Protein AF-A0A969AQY5-F1 (afdb_monomer_lite)

pLDDT: mean 83.33, std 14.66, range [39.19, 98.38]

Foldseek 3Di:
DDPVLLLVLLVLQLDDDPPPPPPDLAHSLQSSLLSLCCLQLLDQLLQSQQWPLCCQLDPVPPQSWTDGHCVSQVNPPPLRLPDTGGGLPNCSCVSSVNSPDRHRPDDDHSVVSSVVNQVSCVVSVSPDGSNVSSVVSLLSCVVVVPDLCVSCSSHSHDSVRSCVVCVVSVDDVSVVVVVCCVVVVVVPPDPVNVVVVVVVVVVVVVVVVVVVVVVVVVVVVVVVVVCVVVCVVVVVVVVPD

Secondary structure (DSSP, 8-state):
--HHHHHHHHHHHTSPP-TTS---SS-HHHHHHHHHHHHHH---TTGGGGB-HHHHH-TT-TT--B-B-GGGGTT-S-----S-B--SSTHHHHHTTTTS-------S-HHHHHHHHHHHHHHTT-SS-HHHHHHHHHHHHHHTT--HHHHHHTTT--HHHHHHHHGGGSSTHHHHHHHHHHHHHTTT--HHHHHHHHHHHHHHHHHHHHHHHHHHHHHHHHHHHHHHHTTHHHHTTSS--

Structure (mmCIF, N/CA/C/O backbone):
data_AF-A0A969AQY5-F1
#
_entry.id   AF-A0A969AQY5-F1
#
loop_
_atom_site.group_PDB
_atom_site.id
_atom_site.type_symbol
_atom_site.label_atom_id
_atom_site.label_alt_id
_atom_site.label_comp_id
_atom_site.label_asym_id
_atom_site.label_entity_id
_atom_site.label_seq_id
_atom_site.pdbx_PDB_ins_code
_atom_site.Cartn_x
_atom_site.Cartn_y
_atom_site.Cartn_z
_atom_site.occupancy
_atom_site.B_iso_or_equiv
_atom_site.auth_seq_id
_atom_site.auth_comp_id
_atom_site.auth_asym_id
_atom_site.auth_atom_id
_atom_site.pdbx_PDB_model_num
ATOM 1 N N . PRO A 1 1 ? -9.564 0.509 -7.916 1.00 94.19 1 PRO A N 1
ATOM 2 C CA . PRO A 1 1 ? -10.035 -0.888 -7.804 1.00 94.19 1 PRO A CA 1
ATOM 3 C C . PRO A 1 1 ? -10.601 -1.129 -6.400 1.00 94.19 1 PRO A C 1
ATOM 5 O O . PRO A 1 1 ? -10.160 -0.454 -5.465 1.00 94.19 1 PRO A O 1
ATOM 8 N N . THR A 1 2 ? -11.575 -2.026 -6.266 1.00 94.69 2 THR A N 1
ATOM 9 C CA . THR A 1 2 ? -12.060 -2.539 -4.976 1.00 94.69 2 THR A CA 1
ATOM 10 C C . THR A 1 2 ? -11.029 -3.481 -4.352 1.00 94.69 2 THR A C 1
ATOM 12 O O . THR A 1 2 ? -10.089 -3.916 -5.015 1.00 94.69 2 THR A O 1
ATOM 15 N N . ASP A 1 3 ? -11.195 -3.813 -3.073 1.00 95.94 3 ASP A N 1
ATOM 16 C CA . ASP A 1 3 ? -10.284 -4.737 -2.390 1.00 95.94 3 ASP A CA 1
ATOM 17 C C . ASP A 1 3 ? -10.306 -6.135 -3.032 1.00 95.94 3 ASP A C 1
ATOM 19 O O . ASP A 1 3 ? -9.258 -6.748 -3.219 1.00 95.94 3 ASP A O 1
ATOM 23 N N . GLU A 1 4 ? -11.478 -6.597 -3.474 1.00 96.12 4 GLU A N 1
ATOM 24 C CA . GLU A 1 4 ? -11.634 -7.857 -4.208 1.00 96.12 4 GLU A CA 1
ATOM 25 C C . GLU A 1 4 ? -10.915 -7.830 -5.566 1.00 96.12 4 GLU A C 1
ATOM 27 O O . GLU A 1 4 ? -10.164 -8.750 -5.896 1.00 96.12 4 GLU A O 1
ATOM 32 N N . GLU A 1 5 ? -11.065 -6.746 -6.337 1.00 97.56 5 GLU A N 1
ATOM 33 C CA . GLU A 1 5 ? -10.327 -6.556 -7.592 1.00 97.56 5 GLU A CA 1
ATOM 34 C C . GLU A 1 5 ? -8.811 -6.552 -7.357 1.00 97.56 5 GLU A C 1
ATOM 36 O O . GLU A 1 5 ? -8.057 -7.085 -8.174 1.00 97.56 5 GLU A O 1
ATOM 41 N N . ILE A 1 6 ? -8.348 -5.987 -6.235 1.00 98.00 6 ILE A N 1
ATOM 42 C CA . ILE A 1 6 ? -6.926 -5.975 -5.880 1.00 98.00 6 ILE A CA 1
ATOM 43 C C . ILE A 1 6 ? -6.421 -7.393 -5.594 1.00 98.00 6 ILE A C 1
ATOM 45 O O . ILE A 1 6 ? -5.363 -7.769 -6.110 1.00 98.00 6 ILE A O 1
ATOM 49 N N . VAL A 1 7 ? -7.156 -8.187 -4.816 1.00 97.19 7 VAL A N 1
ATOM 50 C CA . VAL A 1 7 ? -6.782 -9.576 -4.498 1.00 97.19 7 VAL A CA 1
ATOM 51 C C . VAL A 1 7 ? -6.793 -10.455 -5.757 1.00 97.19 7 VAL A C 1
ATOM 53 O O . VAL A 1 7 ? -5.852 -11.217 -6.004 1.00 97.19 7 VAL A O 1
ATOM 56 N N . ASN A 1 8 ? -7.789 -10.286 -6.629 1.00 96.44 8 ASN A N 1
ATOM 57 C CA . ASN A 1 8 ? -7.843 -10.978 -7.921 1.00 96.44 8 ASN A CA 1
ATOM 58 C C . ASN A 1 8 ? -6.700 -10.545 -8.860 1.00 96.44 8 ASN A C 1
ATOM 60 O O . ASN A 1 8 ? -6.103 -11.373 -9.561 1.00 96.44 8 ASN A O 1
ATOM 64 N N . GLY A 1 9 ? -6.343 -9.259 -8.841 1.00 96.75 9 GLY A N 1
ATOM 65 C CA . GLY A 1 9 ? -5.201 -8.716 -9.574 1.00 96.75 9 GLY A CA 1
ATOM 66 C C . GLY A 1 9 ? -3.866 -9.326 -9.135 1.00 96.75 9 GLY A C 1
ATOM 67 O O . GLY A 1 9 ? -3.053 -9.671 -9.994 1.00 96.75 9 GLY A O 1
ATOM 68 N N . PHE A 1 10 ? -3.669 -9.567 -7.833 1.00 96.75 10 PHE A N 1
ATOM 69 C CA . PHE A 1 10 ? -2.472 -10.241 -7.301 1.00 96.75 10 PHE A CA 1
ATOM 70 C C . PHE A 1 10 ? -2.317 -11.671 -7.844 1.00 96.75 10 PHE A C 1
ATOM 72 O O . PHE A 1 10 ? -1.227 -12.092 -8.237 1.00 96.75 10 PHE A O 1
ATOM 79 N N . SER A 1 11 ? -3.418 -12.416 -7.943 1.00 93.75 11 SER A N 1
ATOM 80 C CA . SER A 1 11 ? -3.402 -13.754 -8.555 1.00 93.75 11 SER A CA 1
ATOM 81 C C . SER A 1 11 ? -3.121 -13.691 -10.060 1.00 93.75 11 SER A C 1
ATOM 83 O O . SER A 1 11 ? -2.465 -14.563 -10.627 1.00 93.75 11 SER A O 1
ATOM 85 N N . THR A 1 12 ? -3.604 -12.644 -10.728 1.00 93.75 12 THR A N 1
ATOM 86 C CA . THR A 1 12 ? -3.458 -12.474 -12.178 1.00 93.75 12 THR A CA 1
ATOM 87 C C . THR A 1 12 ? -2.048 -12.046 -12.577 1.00 93.75 12 THR A C 1
ATOM 89 O O . THR A 1 12 ? -1.526 -12.543 -13.574 1.00 93.75 12 THR A O 1
ATOM 92 N N . ILE A 1 13 ? -1.396 -11.175 -11.800 1.00 92.94 13 ILE A N 1
ATOM 93 C CA . ILE A 1 13 ? -0.048 -10.681 -12.123 1.00 92.94 13 ILE A CA 1
ATOM 94 C C . ILE A 1 13 ? 1.039 -11.751 -12.012 1.00 92.94 13 ILE A C 1
ATOM 96 O O . ILE A 1 13 ? 2.043 -11.671 -12.721 1.00 92.94 13 ILE A O 1
ATOM 100 N N . GLY A 1 14 ? 0.800 -12.772 -11.186 1.00 89.69 14 GLY A N 1
ATOM 101 C CA . GLY A 1 14 ? 1.643 -13.958 -11.052 1.00 89.69 14 GLY A CA 1
ATOM 102 C C . GLY A 1 14 ? 1.442 -15.013 -12.138 1.00 89.69 14 GLY A C 1
ATOM 103 O O . GLY A 1 14 ? 2.041 -16.082 -12.062 1.00 89.69 14 GLY A O 1
ATOM 104 N N . LYS A 1 15 ? 0.609 -14.770 -13.157 1.00 86.50 15 LYS A N 1
ATOM 105 C CA . LYS A 1 15 ? 0.496 -15.703 -14.283 1.00 86.50 15 LYS A CA 1
ATOM 106 C C . LYS A 1 15 ? 1.698 -15.527 -15.221 1.00 86.50 15 LYS A C 1
ATOM 108 O O . LYS A 1 15 ? 2.005 -14.391 -15.608 1.00 86.50 15 LYS A O 1
ATOM 113 N N . PRO A 1 16 ? 2.386 -16.618 -15.609 1.00 78.00 16 PRO A N 1
ATOM 114 C CA . PRO A 1 16 ? 3.440 -16.533 -16.608 1.00 78.00 16 PRO A CA 1
ATOM 115 C C . PRO A 1 16 ? 2.847 -16.042 -17.931 1.00 78.00 16 PRO A C 1
ATOM 117 O O . PRO A 1 16 ? 1.705 -16.351 -18.278 1.00 78.00 16 PRO A O 1
ATOM 120 N N . LEU A 1 17 ? 3.621 -15.247 -18.669 1.00 71.44 17 LEU A N 1
ATOM 121 C CA . LEU A 1 17 ? 3.242 -14.884 -20.031 1.00 71.44 17 LEU A CA 1
ATOM 122 C C . LEU A 1 17 ? 3.362 -16.118 -20.942 1.00 71.44 17 LEU A C 1
ATOM 124 O O . LEU A 1 17 ? 4.087 -17.061 -20.627 1.00 71.44 17 LEU A O 1
ATOM 128 N N . SER A 1 18 ? 2.642 -16.104 -22.069 1.00 69.19 18 SER A N 1
ATOM 129 C CA . SER A 1 18 ? 2.758 -17.120 -23.130 1.00 69.19 18 SER A CA 1
ATOM 130 C C . SER A 1 18 ? 4.225 -17.415 -23.454 1.00 69.19 18 SER A C 1
ATOM 132 O O . SER A 1 18 ? 5.046 -16.501 -23.456 1.00 69.19 18 SER A O 1
ATOM 134 N N . SER A 1 19 ? 4.538 -18.662 -23.815 1.00 59.16 19 SER A N 1
ATOM 135 C CA . SER A 1 19 ? 5.876 -19.105 -24.243 1.00 59.16 19 SER A CA 1
ATOM 136 C C . SER A 1 19 ? 6.469 -18.301 -25.411 1.00 59.16 19 SER A C 1
ATOM 138 O O . SER A 1 19 ? 7.670 -18.375 -25.657 1.00 59.16 19 SER A O 1
ATOM 140 N N . HIS A 1 20 ? 5.637 -17.536 -26.124 1.00 58.34 20 HIS A N 1
ATOM 141 C CA . HIS A 1 20 ? 6.019 -16.671 -27.243 1.00 58.34 20 HIS A CA 1
ATOM 142 C C . HIS A 1 20 ? 6.284 -15.215 -26.830 1.00 58.34 20 HIS A C 1
ATOM 144 O O . HIS A 1 20 ? 6.784 -14.427 -27.632 1.00 58.34 20 HIS A O 1
ATOM 150 N N . ALA A 1 21 ? 5.934 -14.828 -25.602 1.00 60.06 21 ALA A N 1
ATOM 151 C CA . ALA A 1 21 ? 6.331 -13.543 -25.054 1.00 60.06 21 ALA A CA 1
ATOM 152 C C . ALA A 1 21 ? 7.824 -13.603 -24.706 1.00 60.06 21 ALA A C 1
ATOM 154 O O . ALA A 1 21 ? 8.298 -14.603 -24.171 1.00 60.06 21 ALA A O 1
AT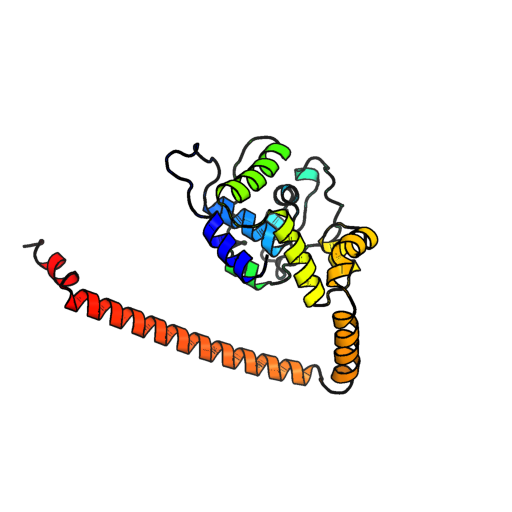OM 155 N N . SER A 1 22 ? 8.560 -12.536 -25.039 1.00 53.25 22 SER A N 1
ATOM 156 C CA . SER A 1 22 ? 9.980 -12.353 -24.703 1.00 53.25 22 SER A CA 1
ATOM 157 C C . SER A 1 22 ? 10.307 -12.903 -23.314 1.00 53.25 22 SER A C 1
ATOM 159 O O . SER A 1 22 ? 9.520 -12.684 -22.396 1.00 53.25 22 SER A O 1
ATOM 161 N N . LYS A 1 23 ? 11.478 -13.547 -23.159 1.00 57.34 23 LYS A N 1
ATOM 162 C CA . LYS A 1 23 ? 12.024 -13.988 -21.864 1.00 57.34 23 LYS A CA 1
ATOM 163 C C . LYS A 1 23 ? 11.932 -12.834 -20.862 1.00 57.34 23 LYS A C 1
ATOM 165 O O . LYS A 1 23 ? 12.752 -11.919 -20.892 1.00 57.34 23 LYS A O 1
ATOM 170 N N . ASP A 1 24 ? 10.893 -12.851 -20.035 1.00 62.44 24 ASP A N 1
ATOM 171 C CA . ASP A 1 24 ? 10.719 -11.898 -18.951 1.00 62.44 24 ASP A CA 1
ATOM 172 C C . ASP A 1 24 ? 11.832 -12.201 -17.947 1.00 62.44 24 ASP A C 1
ATOM 174 O O . ASP A 1 24 ? 11.971 -13.334 -17.486 1.00 62.44 24 ASP A O 1
ATOM 178 N N . VAL A 1 25 ? 12.692 -11.219 -17.681 1.00 74.94 25 VAL A N 1
ATOM 179 C CA . VAL A 1 25 ? 13.789 -11.375 -16.712 1.00 74.94 25 VAL A CA 1
ATOM 180 C C . VAL A 1 25 ? 13.218 -11.461 -15.292 1.00 74.94 25 VAL A C 1
ATOM 182 O O . VAL A 1 25 ? 13.869 -11.982 -14.390 1.00 74.94 25 VAL A O 1
ATOM 185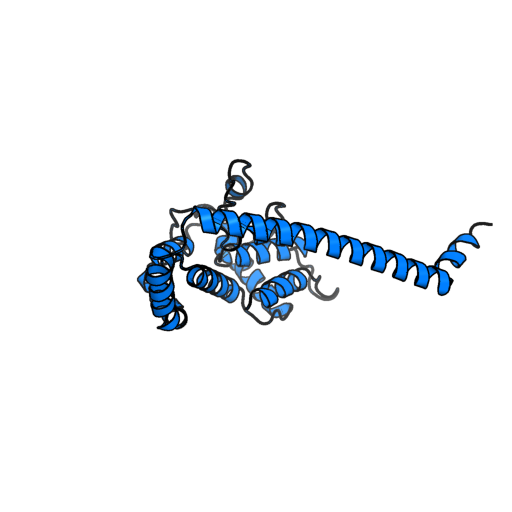 N N . THR A 1 26 ? 11.996 -10.959 -15.088 1.00 83.69 26 THR A N 1
ATOM 186 C CA . THR A 1 26 ? 11.306 -10.957 -13.801 1.00 83.69 26 THR A CA 1
ATOM 187 C C . THR A 1 26 ? 10.374 -12.159 -13.676 1.00 83.69 26 THR A C 1
ATOM 189 O O . THR A 1 26 ? 9.494 -12.381 -14.510 1.00 83.69 26 THR A O 1
ATOM 192 N N . LEU A 1 27 ? 10.567 -12.927 -12.605 1.00 88.69 27 LEU A N 1
ATOM 193 C CA . LEU A 1 27 ? 9.797 -14.137 -12.328 1.00 88.69 27 LEU A CA 1
ATOM 194 C C . LEU A 1 27 ? 8.376 -13.801 -11.835 1.00 88.69 27 LEU A C 1
ATOM 196 O O . LEU A 1 27 ? 8.157 -12.720 -11.276 1.00 88.69 27 LEU A O 1
ATOM 200 N N . PRO A 1 28 ? 7.391 -14.698 -12.012 1.00 90.81 28 PRO A N 1
ATOM 201 C CA . PRO A 1 28 ? 6.012 -14.429 -11.611 1.00 90.81 28 PRO A CA 1
ATOM 202 C C . PRO A 1 28 ? 5.841 -14.055 -10.130 1.00 90.81 28 PRO A C 1
ATOM 204 O O . PRO A 1 28 ? 5.113 -13.115 -9.813 1.00 90.81 28 PRO A O 1
ATOM 207 N N . GLU A 1 29 ? 6.564 -14.706 -9.225 1.00 92.88 29 GLU A N 1
ATOM 208 C CA . GLU A 1 29 ? 6.553 -14.404 -7.791 1.00 92.88 29 GLU A CA 1
ATOM 209 C C . GLU A 1 29 ? 7.169 -13.033 -7.465 1.00 92.88 29 GLU A C 1
ATOM 211 O O . GLU A 1 29 ? 6.743 -12.363 -6.524 1.00 92.88 29 GLU A O 1
ATOM 216 N N . GLN A 1 30 ? 8.124 -12.561 -8.274 1.00 93.94 30 GLN A N 1
ATOM 217 C CA . GLN A 1 30 ? 8.685 -11.214 -8.133 1.00 93.94 30 GLN A CA 1
ATOM 218 C C . GLN A 1 30 ? 7.665 -10.154 -8.559 1.00 93.94 30 GLN A C 1
ATOM 220 O O . GLN A 1 30 ? 7.538 -9.107 -7.920 1.00 93.94 30 GLN A O 1
ATOM 225 N N . TRP A 1 31 ? 6.892 -10.443 -9.611 1.00 94.38 31 TRP A N 1
ATOM 226 C CA . TRP A 1 31 ? 5.773 -9.605 -10.031 1.00 94.38 31 TRP A CA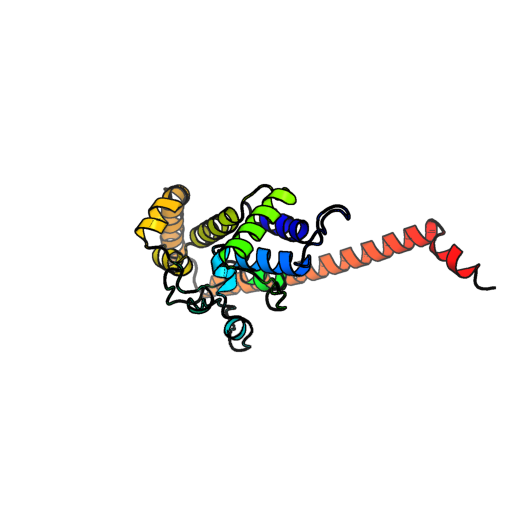 1
ATOM 227 C C . TRP A 1 31 ? 4.668 -9.534 -8.972 1.00 94.38 31 TRP A C 1
ATOM 229 O O . TRP A 1 31 ? 4.130 -8.451 -8.727 1.00 94.38 31 TRP A O 1
ATOM 239 N N . GLN A 1 32 ? 4.356 -10.656 -8.322 1.00 96.00 32 GLN A N 1
ATOM 240 C CA . GLN A 1 32 ? 3.397 -10.704 -7.217 1.00 96.00 32 GLN A CA 1
ATOM 241 C C . GLN A 1 32 ? 3.869 -9.890 -6.018 1.00 96.00 32 GLN A C 1
ATOM 243 O O . GLN A 1 32 ? 3.126 -9.031 -5.543 1.00 96.00 32 GLN A O 1
ATOM 248 N N . TRP A 1 33 ? 5.113 -10.083 -5.577 1.00 97.19 33 TRP A N 1
ATOM 249 C CA . TRP A 1 33 ? 5.672 -9.323 -4.459 1.00 97.19 33 TRP A CA 1
ATOM 250 C C . TRP A 1 33 ? 5.659 -7.814 -4.738 1.00 97.19 33 TRP A C 1
ATOM 252 O O . TRP A 1 33 ? 5.183 -7.028 -3.918 1.00 97.19 33 TRP A O 1
ATOM 262 N N . LEU A 1 34 ? 6.076 -7.405 -5.942 1.00 96.31 34 LEU A N 1
ATOM 263 C CA . LEU A 1 34 ? 6.018 -6.012 -6.387 1.00 96.31 34 LEU A CA 1
ATOM 264 C C . LEU A 1 34 ? 4.599 -5.446 -6.307 1.00 96.31 34 LEU A C 1
ATOM 266 O O . LEU A 1 34 ? 4.384 -4.370 -5.747 1.00 96.31 34 LEU A O 1
ATOM 270 N N . TYR A 1 35 ? 3.629 -6.165 -6.869 1.00 97.56 35 TYR A N 1
ATOM 271 C CA . TYR A 1 35 ? 2.230 -5.759 -6.855 1.00 97.56 35 TYR A CA 1
ATOM 272 C C . TYR A 1 35 ? 1.704 -5.616 -5.428 1.00 97.56 35 TYR A C 1
ATOM 274 O O . TYR A 1 35 ? 1.076 -4.607 -5.104 1.00 97.56 35 TYR A O 1
ATOM 282 N N . GLY A 1 36 ? 1.985 -6.602 -4.576 1.00 98.06 36 GLY A N 1
ATOM 283 C CA . GLY A 1 36 ? 1.553 -6.607 -3.187 1.00 98.06 36 GLY A CA 1
ATOM 284 C C . GLY A 1 36 ? 2.129 -5.422 -2.412 1.00 98.06 36 GLY A C 1
ATOM 285 O O . GLY A 1 36 ? 1.390 -4.747 -1.703 1.00 98.06 36 GLY A O 1
ATOM 286 N N . MET A 1 37 ? 3.397 -5.063 -2.632 1.00 98.06 37 MET A N 1
ATOM 287 C CA . MET A 1 37 ? 3.992 -3.859 -2.037 1.00 98.06 37 MET A CA 1
ATOM 288 C C . MET A 1 37 ? 3.298 -2.566 -2.496 1.00 98.06 37 MET A C 1
ATOM 290 O O . MET A 1 37 ? 2.996 -1.701 -1.668 1.00 98.06 37 MET A O 1
ATOM 294 N N . LEU A 1 38 ? 2.998 -2.428 -3.795 1.00 97.75 38 LEU A N 1
ATOM 295 C CA . LEU A 1 38 ? 2.261 -1.269 -4.322 1.00 97.75 38 LEU A CA 1
ATOM 296 C C . LEU A 1 38 ? 0.852 -1.176 -3.721 1.00 97.75 38 LEU A C 1
ATOM 298 O O . LEU A 1 38 ? 0.416 -0.092 -3.326 1.00 97.75 38 LEU A O 1
ATOM 302 N N . ALA A 1 39 ? 0.151 -2.307 -3.640 1.00 98.19 39 ALA A N 1
ATOM 303 C CA . ALA A 1 39 ? -1.202 -2.392 -3.109 1.00 98.19 39 ALA A CA 1
ATOM 304 C C . ALA A 1 39 ? -1.246 -2.122 -1.600 1.00 98.19 39 ALA A C 1
ATOM 306 O O . ALA A 1 39 ? -2.075 -1.339 -1.139 1.00 98.19 39 ALA A O 1
ATOM 307 N N . THR A 1 40 ? -0.350 -2.719 -0.820 1.00 98.38 40 THR A N 1
ATOM 308 C CA . THR A 1 40 ? -0.379 -2.647 0.646 1.00 98.38 40 THR A CA 1
ATOM 309 C C . THR A 1 40 ? 0.056 -1.286 1.178 1.00 98.38 40 THR A C 1
ATOM 311 O O . THR A 1 40 ? -0.573 -0.785 2.111 1.00 98.38 40 THR A O 1
ATOM 314 N N . TYR A 1 41 ? 1.060 -0.659 0.558 1.00 97.56 41 TYR A N 1
ATOM 315 C CA . TYR A 1 41 ? 1.696 0.568 1.061 1.00 97.56 41 TYR A CA 1
ATOM 316 C C . TYR A 1 41 ? 1.416 1.816 0.213 1.00 97.56 41 TYR A C 1
ATOM 318 O O . TYR A 1 41 ? 1.925 2.897 0.505 1.00 97.56 41 TYR A O 1
ATOM 326 N N . GLY A 1 42 ? 0.645 1.687 -0.871 1.00 95.62 42 GLY A N 1
ATOM 327 C CA . GLY A 1 42 ? 0.295 2.816 -1.733 1.00 95.62 42 GLY A CA 1
ATOM 328 C C . GLY A 1 42 ? 1.508 3.501 -2.367 1.00 95.62 42 GLY A C 1
ATOM 329 O O . GLY A 1 42 ? 1.470 4.705 -2.637 1.00 95.62 42 GLY A O 1
ATOM 330 N N . LEU A 1 43 ? 2.602 2.769 -2.580 1.00 94.44 43 LEU A N 1
ATOM 331 C CA . LEU A 1 43 ? 3.839 3.305 -3.144 1.00 94.44 43 LEU A CA 1
ATOM 332 C C . LEU A 1 43 ? 3.619 3.766 -4.589 1.00 94.44 43 LEU A C 1
ATOM 334 O O . LEU A 1 43 ? 2.849 3.170 -5.348 1.00 94.44 43 LEU A O 1
ATOM 338 N N . ARG A 1 44 ? 4.320 4.823 -5.006 1.00 91.94 44 ARG A N 1
ATOM 339 C CA . ARG A 1 44 ? 4.475 5.088 -6.442 1.00 91.94 44 ARG A CA 1
ATOM 340 C C . ARG A 1 44 ? 5.319 3.959 -7.049 1.00 91.94 44 ARG A C 1
ATOM 342 O O . ARG A 1 44 ? 6.235 3.479 -6.386 1.00 91.94 44 ARG A O 1
ATOM 349 N N . PRO A 1 45 ? 5.104 3.579 -8.318 1.00 92.88 45 PRO A N 1
ATOM 350 C CA . PRO A 1 45 ? 5.854 2.486 -8.939 1.00 92.88 45 PRO A CA 1
ATOM 351 C C . PRO A 1 45 ? 7.384 2.586 -8.813 1.00 92.88 45 PRO A C 1
ATOM 353 O O . PRO A 1 45 ? 8.041 1.581 -8.576 1.00 92.88 45 PRO A O 1
ATOM 356 N N . HIS A 1 46 ? 7.955 3.792 -8.902 1.00 89.81 46 HIS A N 1
ATOM 357 C CA . HIS A 1 46 ? 9.396 3.996 -8.718 1.00 89.81 46 HIS A CA 1
ATOM 358 C C . HIS A 1 46 ? 9.844 3.963 -7.243 1.00 89.81 46 HIS A C 1
ATOM 360 O O . HIS A 1 46 ? 10.986 3.603 -6.975 1.00 89.81 46 HIS A O 1
ATOM 366 N N . GLU A 1 47 ? 8.966 4.304 -6.287 1.00 90.94 47 GLU A N 1
ATOM 367 C CA . GLU A 1 47 ? 9.264 4.275 -4.840 1.00 90.94 47 GLU A CA 1
ATOM 368 C C . GLU A 1 47 ? 9.526 2.849 -4.344 1.00 90.94 47 GLU A C 1
ATOM 370 O O . GLU A 1 47 ? 10.245 2.668 -3.368 1.00 90.94 47 GLU A O 1
ATOM 375 N N . LEU A 1 48 ? 9.002 1.833 -5.036 1.00 92.00 48 LEU A N 1
ATOM 376 C CA . LEU A 1 48 ? 9.281 0.429 -4.736 1.00 92.00 48 LEU A CA 1
ATOM 377 C C . LEU A 1 48 ? 10.789 0.136 -4.674 1.00 92.00 48 LEU A C 1
ATOM 379 O O . LEU A 1 48 ? 11.249 -0.594 -3.802 1.00 92.00 48 LEU A O 1
ATOM 383 N N . PHE A 1 49 ? 11.565 0.730 -5.581 1.00 90.94 49 PHE A N 1
ATOM 384 C CA . PHE A 1 49 ? 13.013 0.526 -5.644 1.00 90.94 49 PHE A CA 1
ATOM 385 C C . PHE A 1 49 ? 13.781 1.346 -4.595 1.00 90.94 49 PHE A C 1
ATOM 387 O O . PHE A 1 49 ? 14.996 1.213 -4.498 1.00 90.94 49 PHE A O 1
ATOM 394 N N . ALA A 1 50 ? 13.079 2.172 -3.811 1.00 89.81 50 ALA A N 1
ATOM 395 C CA . ALA A 1 50 ? 13.613 2.894 -2.662 1.00 89.81 50 ALA A CA 1
ATOM 396 C C . ALA A 1 50 ? 13.299 2.216 -1.324 1.00 89.81 50 ALA A C 1
ATOM 398 O O . ALA A 1 50 ? 13.705 2.737 -0.289 1.00 89.81 50 ALA A O 1
ATOM 399 N N . VAL A 1 51 ? 12.549 1.110 -1.300 1.00 91.94 51 VAL A N 1
ATOM 400 C CA . VAL A 1 51 ? 12.179 0.446 -0.044 1.00 91.94 51 VAL A CA 1
ATOM 401 C C . VAL A 1 51 ? 13.439 -0.026 0.681 1.00 91.94 51 VAL A C 1
ATOM 403 O O . VAL A 1 51 ? 14.240 -0.777 0.126 1.00 91.94 51 VAL A O 1
ATOM 406 N N . ASN A 1 52 ? 13.601 0.391 1.936 1.00 92.38 52 ASN A N 1
ATOM 407 C CA . ASN A 1 52 ? 14.637 -0.140 2.812 1.00 92.38 52 ASN A CA 1
ATOM 408 C C . ASN A 1 52 ? 14.240 -1.562 3.243 1.00 92.38 52 ASN A C 1
ATOM 410 O O . ASN A 1 52 ? 13.488 -1.743 4.201 1.00 92.38 52 ASN A O 1
ATOM 414 N N . LEU A 1 53 ? 14.716 -2.559 2.491 1.00 93.06 53 LEU A N 1
ATOM 415 C CA . LEU A 1 53 ? 14.389 -3.968 2.710 1.00 93.06 53 LEU A CA 1
ATOM 416 C C . LEU A 1 53 ? 14.880 -4.475 4.068 1.00 93.06 53 LEU A C 1
ATOM 418 O O . LEU A 1 53 ? 14.150 -5.213 4.713 1.00 93.06 53 LEU A O 1
ATOM 422 N N . GLU A 1 54 ? 16.055 -4.035 4.521 1.00 92.69 54 GLU A N 1
ATOM 423 C CA . GLU A 1 54 ? 16.625 -4.431 5.814 1.00 92.69 54 GLU A CA 1
ATOM 424 C C . GLU A 1 54 ? 15.712 -4.003 6.970 1.00 92.69 54 GLU A C 1
ATOM 426 O O . GLU A 1 54 ? 15.244 -4.846 7.735 1.00 92.69 54 GLU A O 1
ATOM 431 N N . ALA A 1 55 ? 15.347 -2.716 7.020 1.00 93.06 55 ALA A N 1
ATOM 432 C CA . ALA A 1 55 ? 14.407 -2.195 8.015 1.00 93.06 55 ALA A CA 1
ATOM 433 C C . ALA A 1 55 ? 13.005 -2.815 7.878 1.00 93.06 55 ALA A C 1
ATOM 435 O O . ALA A 1 55 ? 12.276 -2.977 8.861 1.00 93.06 55 ALA A O 1
ATOM 436 N N . PHE A 1 56 ? 12.598 -3.165 6.655 1.00 95.19 56 PHE A N 1
ATOM 437 C CA . PHE A 1 56 ? 11.317 -3.818 6.428 1.00 95.19 56 PHE A CA 1
ATOM 438 C C . PHE A 1 56 ? 11.296 -5.250 6.973 1.00 95.19 56 PHE A C 1
ATOM 440 O O . PHE A 1 56 ? 10.287 -5.646 7.552 1.00 95.19 56 PHE A O 1
ATOM 447 N N . THR A 1 57 ? 12.375 -6.022 6.829 1.00 94.62 57 THR A N 1
ATOM 448 C CA . THR A 1 57 ? 12.459 -7.417 7.303 1.00 94.62 57 THR A CA 1
ATOM 449 C C . THR A 1 57 ? 12.906 -7.567 8.754 1.00 94.62 57 THR A C 1
ATOM 451 O O . THR A 1 57 ? 12.824 -8.672 9.282 1.00 94.62 57 THR A O 1
ATOM 454 N N . ASP A 1 58 ? 13.344 -6.488 9.404 1.00 94.56 58 ASP A N 1
ATOM 455 C CA . ASP A 1 58 ? 13.746 -6.500 10.812 1.00 94.56 58 ASP A CA 1
ATOM 456 C C . ASP A 1 58 ? 12.638 -7.088 11.708 1.00 94.56 58 ASP A C 1
ATOM 458 O O . ASP A 1 58 ? 11.465 -6.704 11.628 1.00 94.56 58 ASP A O 1
ATOM 462 N N . THR A 1 59 ? 13.015 -8.013 12.591 1.00 92.94 59 THR A N 1
ATOM 463 C CA . THR A 1 59 ? 12.128 -8.619 13.592 1.00 92.94 59 THR A CA 1
ATOM 464 C C . THR A 1 59 ? 11.566 -7.597 14.578 1.00 92.94 59 THR A C 1
ATOM 466 O O . THR A 1 59 ? 10.496 -7.812 15.140 1.00 92.94 59 THR A O 1
ATOM 469 N N . ASN A 1 60 ? 12.233 -6.461 14.775 1.00 94.19 60 ASN A N 1
ATOM 470 C CA . ASN A 1 60 ? 11.741 -5.359 15.601 1.00 94.19 60 ASN A CA 1
ATOM 471 C C . ASN A 1 60 ? 10.660 -4.524 14.893 1.00 94.19 60 ASN A C 1
ATOM 473 O O . ASN A 1 60 ? 9.971 -3.730 15.535 1.00 94.19 60 ASN A O 1
ATOM 477 N N . ASN A 1 61 ? 10.455 -4.715 13.585 1.00 93.19 61 ASN A N 1
ATOM 478 C CA . ASN A 1 61 ? 9.420 -4.030 12.815 1.00 93.19 61 ASN A CA 1
ATOM 479 C C . ASN A 1 61 ? 8.042 -4.699 12.986 1.00 93.19 61 ASN A C 1
ATOM 481 O O . ASN A 1 61 ? 7.455 -5.270 12.054 1.00 93.19 61 ASN A O 1
ATOM 485 N N . GLN A 1 62 ? 7.529 -4.590 14.212 1.00 91.44 62 GLN A N 1
ATOM 486 C CA . GLN A 1 62 ? 6.262 -5.171 14.668 1.00 91.44 62 GLN A CA 1
ATOM 487 C C . GLN A 1 62 ? 5.042 -4.606 13.926 1.00 91.44 62 GLN A C 1
ATOM 489 O O . GLN A 1 62 ? 4.046 -5.296 13.752 1.00 91.44 62 GLN A O 1
ATOM 494 N N . PHE A 1 63 ? 5.129 -3.366 13.436 1.00 94.12 63 PHE A N 1
ATOM 495 C CA . PHE A 1 63 ? 4.045 -2.699 12.701 1.00 94.12 63 PHE A CA 1
ATOM 496 C C . PHE A 1 63 ? 4.178 -2.809 11.177 1.00 94.12 63 PHE A C 1
ATOM 498 O O . PHE A 1 63 ? 3.405 -2.193 10.443 1.00 94.12 63 PHE A O 1
ATOM 505 N N . HIS A 1 64 ? 5.167 -3.568 10.695 1.00 96.19 64 HIS A N 1
ATOM 506 C CA . HIS A 1 64 ? 5.433 -3.785 9.271 1.00 96.19 64 HIS A CA 1
ATOM 507 C C . HIS A 1 64 ? 5.558 -2.479 8.474 1.00 96.19 64 HIS A C 1
ATOM 509 O O . HIS A 1 64 ? 5.067 -2.374 7.349 1.00 96.19 64 HIS A O 1
ATOM 515 N N . LEU A 1 65 ? 6.201 -1.475 9.067 1.00 96.25 65 LEU A N 1
ATOM 516 C CA . LEU A 1 65 ? 6.398 -0.167 8.461 1.00 96.25 65 LEU A CA 1
ATOM 517 C C . LEU A 1 65 ? 7.374 -0.262 7.290 1.00 96.25 65 LEU A C 1
ATOM 519 O O . LEU A 1 65 ? 8.423 -0.902 7.392 1.00 96.25 65 LEU A O 1
ATOM 523 N N . VAL A 1 66 ? 7.052 0.427 6.201 1.00 95.44 66 VAL A N 1
ATOM 524 C CA . VAL A 1 66 ? 7.961 0.625 5.071 1.00 95.44 66 VAL A CA 1
ATOM 525 C C . VAL A 1 66 ? 8.606 1.998 5.177 1.00 95.44 66 VAL A C 1
ATOM 527 O O . VAL A 1 66 ? 7.923 3.021 5.221 1.00 95.44 66 VAL A O 1
ATOM 530 N N . TYR A 1 67 ? 9.934 2.015 5.167 1.00 92.56 67 TYR A N 1
ATOM 531 C CA . TYR A 1 67 ? 10.735 3.228 5.057 1.00 92.56 67 TYR A CA 1
ATOM 532 C C . TYR A 1 67 ? 11.347 3.300 3.664 1.00 92.56 67 TYR A C 1
ATOM 534 O O . TYR A 1 67 ? 11.766 2.283 3.107 1.00 92.56 67 TYR A O 1
ATOM 542 N N . LEU A 1 68 ? 11.397 4.504 3.101 1.00 89.44 68 LEU A N 1
ATOM 543 C CA . LEU A 1 68 ? 12.048 4.747 1.821 1.00 89.44 68 LEU A CA 1
ATOM 544 C C . LEU A 1 68 ? 13.429 5.345 2.067 1.00 89.44 68 LEU A C 1
ATOM 546 O O . LEU A 1 68 ? 13.583 6.230 2.904 1.00 89.44 68 LEU A O 1
ATOM 550 N N . ASN A 1 69 ? 14.418 4.882 1.314 1.00 85.62 69 ASN A N 1
ATOM 551 C CA . ASN A 1 69 ? 15.752 5.448 1.263 1.00 85.62 69 ASN A CA 1
ATOM 552 C C . ASN A 1 69 ? 15.932 6.165 -0.093 1.00 85.62 69 ASN A C 1
ATOM 554 O O . ASN A 1 69 ? 16.214 5.504 -1.098 1.00 85.62 69 ASN A O 1
ATOM 558 N N . PRO A 1 70 ? 15.772 7.505 -0.155 1.00 74.56 70 PRO A N 1
ATOM 559 C CA . PRO A 1 70 ? 15.833 8.269 -1.406 1.00 74.56 70 PRO A CA 1
ATOM 560 C C . PRO A 1 70 ? 17.149 8.107 -2.179 1.00 74.56 70 PRO A C 1
ATOM 562 O O . PRO A 1 70 ? 17.150 8.203 -3.411 1.00 74.56 70 PRO A O 1
ATOM 565 N N . SER A 1 71 ? 18.256 7.799 -1.485 1.00 73.38 71 SER A N 1
ATOM 566 C CA . SER A 1 71 ? 19.564 7.551 -2.114 1.00 73.38 71 SER A CA 1
ATOM 567 C C . SER A 1 71 ? 19.529 6.394 -3.121 1.00 73.38 71 SER A C 1
ATOM 569 O O . SER A 1 71 ? 20.222 6.444 -4.135 1.00 73.38 71 SER A O 1
ATOM 571 N N . LEU A 1 72 ? 18.636 5.417 -2.926 1.00 69.88 72 LEU A N 1
ATOM 572 C CA . LEU A 1 72 ? 18.454 4.269 -3.822 1.00 69.88 72 LEU A CA 1
ATOM 573 C C . LEU A 1 72 ? 17.787 4.635 -5.161 1.00 69.88 72 LEU A C 1
ATOM 575 O O . LEU A 1 72 ? 17.818 3.850 -6.106 1.00 69.88 72 LEU A O 1
ATOM 579 N N . THR A 1 73 ? 17.200 5.833 -5.267 1.00 65.00 73 THR A N 1
ATOM 580 C CA . THR A 1 73 ? 16.541 6.332 -6.491 1.00 65.00 73 THR A CA 1
ATOM 581 C C . THR A 1 73 ? 17.240 7.540 -7.111 1.00 65.00 73 THR A C 1
ATOM 583 O O . THR A 1 73 ? 16.685 8.185 -8.000 1.00 65.00 73 THR A O 1
ATOM 586 N N . GLY A 1 74 ? 18.455 7.866 -6.659 1.00 60.34 74 GLY A N 1
ATOM 587 C CA . GLY A 1 74 ? 19.215 9.002 -7.187 1.00 60.34 74 GLY A CA 1
ATOM 588 C C . GLY A 1 74 ? 18.562 10.361 -6.912 1.00 60.34 74 GLY A C 1
ATOM 589 O O . GLY A 1 74 ? 18.708 11.276 -7.716 1.00 60.34 74 GLY A O 1
ATOM 590 N N . GLY A 1 75 ? 17.802 10.488 -5.817 1.00 56.56 75 GLY A N 1
ATOM 591 C CA . GLY A 1 75 ? 17.196 11.761 -5.413 1.00 56.56 75 GLY A CA 1
ATOM 592 C C . GLY A 1 75 ? 16.023 12.223 -6.284 1.00 56.56 75 GLY A C 1
ATOM 593 O O . GLY A 1 75 ? 15.642 13.392 -6.222 1.00 56.56 75 GLY A O 1
ATOM 594 N N . THR A 1 76 ? 15.421 11.336 -7.094 1.00 52.50 76 THR A N 1
ATOM 595 C CA . THR A 1 76 ? 14.122 11.643 -7.719 1.00 52.50 76 THR A CA 1
ATOM 596 C C . THR A 1 76 ? 13.104 12.040 -6.652 1.00 52.50 76 THR A C 1
ATOM 598 O O . THR A 1 76 ? 13.281 11.712 -5.487 1.00 52.50 76 THR A O 1
ATOM 601 N N . LYS A 1 77 ? 12.044 12.758 -7.038 1.00 55.78 77 LYS A N 1
ATOM 602 C CA . LYS A 1 77 ? 11.010 13.344 -6.165 1.00 55.78 77 LYS A CA 1
ATOM 603 C C . LYS A 1 77 ? 10.155 12.293 -5.414 1.00 55.78 77 LYS A C 1
ATOM 605 O O . LYS A 1 77 ? 8.930 12.369 -5.415 1.00 55.78 77 LYS A O 1
ATOM 610 N N . THR A 1 78 ? 10.766 11.308 -4.762 1.00 56.19 78 THR A N 1
ATOM 611 C CA . THR A 1 78 ? 10.317 10.790 -3.474 1.00 56.19 78 THR A CA 1
ATOM 612 C C . THR A 1 78 ? 10.236 11.999 -2.564 1.00 56.19 78 THR A C 1
ATOM 614 O O . THR A 1 78 ? 11.267 12.474 -2.101 1.00 56.19 78 THR A O 1
ATOM 617 N N . GLY A 1 79 ? 9.041 12.566 -2.369 1.00 54.28 79 GLY A N 1
ATOM 618 C CA . GLY A 1 79 ? 8.855 13.518 -1.276 1.00 54.28 79 GLY A CA 1
ATOM 619 C C . GLY A 1 79 ? 9.459 12.870 -0.037 1.00 54.28 79 GLY A C 1
ATOM 620 O O . GLY A 1 79 ? 9.132 11.711 0.226 1.00 54.28 79 GLY A O 1
ATOM 621 N N . GLU A 1 80 ? 10.423 13.530 0.606 1.00 53.53 80 GLU A N 1
ATOM 622 C CA . GLU A 1 80 ? 11.122 13.000 1.775 1.00 53.53 80 GLU A CA 1
ATOM 623 C C . GLU A 1 80 ? 10.075 12.710 2.848 1.00 53.53 80 GLU A C 1
ATOM 625 O O . GLU A 1 80 ? 9.627 13.584 3.586 1.00 53.53 80 GLU A O 1
ATOM 630 N N . ARG A 1 81 ? 9.582 11.474 2.868 1.00 69.12 81 ARG A N 1
ATOM 631 C CA . ARG A 1 81 ? 8.612 11.028 3.853 1.00 69.12 81 ARG A CA 1
ATOM 632 C C . ARG A 1 81 ? 9.423 10.775 5.104 1.00 69.12 81 ARG A C 1
ATOM 634 O O . ARG A 1 81 ? 10.127 9.777 5.193 1.00 69.12 81 ARG A O 1
ATOM 641 N N . SER A 1 82 ? 9.334 11.681 6.066 1.00 65.88 82 SER A N 1
ATOM 642 C CA . SER A 1 82 ? 10.030 11.535 7.347 1.00 65.88 82 SER A CA 1
ATOM 643 C C . SER A 1 82 ? 9.415 10.447 8.245 1.00 65.88 82 SER A C 1
ATOM 645 O O . SER A 1 82 ? 9.896 10.232 9.352 1.00 65.88 82 SER A O 1
ATOM 647 N N . CYS A 1 83 ? 8.345 9.772 7.803 1.00 79.25 83 CYS A N 1
ATOM 648 C CA . CYS A 1 83 ? 7.622 8.758 8.568 1.00 79.25 83 CYS A CA 1
ATOM 649 C C . CYS A 1 83 ? 7.585 7.398 7.852 1.00 79.25 83 CYS A C 1
ATOM 651 O O . CYS A 1 83 ? 7.602 7.319 6.622 1.00 79.25 83 CYS A O 1
ATOM 653 N N . GLY A 1 84 ? 7.512 6.326 8.646 1.00 89.06 84 GLY A N 1
ATOM 654 C CA . GLY A 1 84 ? 7.275 4.974 8.145 1.00 89.06 84 GLY A CA 1
ATOM 655 C C . GLY A 1 84 ? 5.837 4.819 7.655 1.00 89.06 84 GLY A C 1
ATOM 656 O O . GLY A 1 84 ? 4.902 5.292 8.303 1.00 89.06 84 GLY A O 1
ATOM 657 N N . ILE A 1 85 ? 5.665 4.162 6.511 1.00 94.88 85 ILE A N 1
ATOM 658 C CA . ILE A 1 85 ? 4.364 3.935 5.879 1.00 94.88 85 ILE A CA 1
ATOM 659 C C . ILE A 1 85 ? 3.780 2.635 6.446 1.00 94.88 85 ILE A C 1
ATOM 661 O O . ILE A 1 85 ? 4.370 1.574 6.221 1.00 94.88 85 ILE A O 1
ATOM 665 N N . PRO A 1 86 ? 2.648 2.674 7.171 1.00 96.56 86 PRO A N 1
ATOM 666 C CA . PRO A 1 86 ? 2.013 1.462 7.665 1.00 96.56 86 PRO A CA 1
ATOM 667 C C . PRO A 1 86 ? 1.166 0.784 6.575 1.00 96.56 86 PRO A C 1
ATOM 669 O O . PRO A 1 86 ? 0.639 1.458 5.681 1.00 96.56 86 PRO A O 1
ATOM 672 N N . PRO A 1 87 ? 0.964 -0.540 6.663 1.00 96.94 87 PRO A N 1
ATOM 673 C CA . PRO A 1 87 ? -0.063 -1.210 5.883 1.00 96.94 87 PRO A CA 1
ATOM 674 C C . PRO A 1 87 ? -1.441 -0.822 6.438 1.00 96.94 87 PRO A C 1
ATOM 676 O O . PRO A 1 87 ? -1.761 -1.121 7.585 1.00 96.94 87 PRO A O 1
ATOM 679 N N . ILE A 1 88 ? -2.288 -0.179 5.629 1.00 95.00 88 ILE A N 1
ATOM 680 C CA . ILE A 1 88 ? -3.645 0.213 6.068 1.00 95.00 88 ILE A CA 1
ATOM 681 C C . ILE A 1 88 ? -4.479 -1.012 6.460 1.00 95.00 88 ILE A C 1
ATOM 683 O O . ILE A 1 88 ? -5.270 -0.960 7.395 1.00 95.00 88 ILE A O 1
ATOM 687 N N . TYR A 1 89 ? -4.252 -2.127 5.766 1.00 95.19 89 TYR A N 1
ATOM 688 C CA . TYR A 1 89 ? -4.751 -3.446 6.127 1.00 95.19 89 TYR A CA 1
ATOM 689 C C . TYR A 1 89 ? -3.557 -4.336 6.490 1.00 95.19 89 TYR A C 1
ATOM 691 O O . TYR A 1 89 ? -2.925 -4.881 5.586 1.00 95.19 89 TYR A O 1
ATOM 699 N N . PRO A 1 90 ? -3.219 -4.488 7.787 1.00 94.81 90 PRO A N 1
ATOM 700 C CA . PRO A 1 90 ? -2.035 -5.239 8.212 1.00 94.81 90 PRO A CA 1
ATOM 701 C C . PRO A 1 90 ? -2.012 -6.688 7.721 1.00 94.81 90 PRO A C 1
ATOM 703 O O . PRO A 1 90 ? -0.969 -7.171 7.292 1.00 94.81 90 PRO A O 1
ATOM 706 N N . HIS A 1 91 ? -3.175 -7.345 7.670 1.00 95.94 91 HIS A N 1
ATOM 707 C CA . HIS A 1 91 ? -3.309 -8.716 7.168 1.00 95.94 91 HIS A CA 1
ATOM 708 C C . HIS A 1 91 ? -2.896 -8.875 5.691 1.00 95.94 91 HIS A C 1
ATOM 710 O O . HIS A 1 91 ? -2.630 -9.989 5.253 1.00 95.94 91 HIS A O 1
ATOM 716 N N . TRP A 1 92 ? -2.790 -7.790 4.907 1.00 97.88 92 TRP A N 1
ATOM 717 C CA . TRP A 1 92 ? -2.294 -7.867 3.525 1.00 97.88 92 TRP A CA 1
ATOM 718 C C . TRP A 1 92 ? -0.798 -8.167 3.432 1.00 97.88 92 TRP A C 1
ATOM 720 O O . TRP A 1 92 ? -0.336 -8.644 2.397 1.00 97.88 92 TRP A O 1
ATOM 730 N N . VAL A 1 93 ? -0.038 -7.911 4.501 1.00 97.94 93 VAL A N 1
ATOM 731 C CA . VAL A 1 93 ? 1.374 -8.308 4.581 1.00 97.94 93 VAL A CA 1
ATOM 732 C C . VAL A 1 93 ? 1.495 -9.829 4.510 1.00 97.94 93 VAL A C 1
ATOM 734 O O . VAL A 1 93 ? 2.331 -10.336 3.766 1.00 97.94 93 VAL A O 1
ATOM 737 N N . GLU A 1 94 ? 0.629 -10.540 5.230 1.00 96.94 94 GLU A N 1
ATOM 738 C CA . GLU A 1 94 ? 0.551 -12.003 5.221 1.00 96.94 94 GLU A CA 1
ATOM 739 C C . GLU A 1 94 ? -0.132 -12.520 3.951 1.00 96.94 94 GLU A C 1
ATOM 741 O O . GLU A 1 94 ? 0.394 -13.415 3.296 1.00 96.94 94 GLU A O 1
ATOM 746 N N . LEU A 1 95 ? -1.261 -11.917 3.552 1.00 97.25 95 LEU A N 1
ATOM 747 C CA . LEU A 1 95 ? -2.028 -12.320 2.365 1.00 97.25 95 LEU A CA 1
ATOM 748 C C . LEU A 1 95 ? -1.177 -12.351 1.089 1.00 97.25 95 LEU A C 1
ATOM 750 O O . LEU A 1 95 ? -1.372 -13.217 0.239 1.00 97.25 95 LEU A O 1
ATOM 754 N N . PHE A 1 96 ? -0.260 -11.393 0.946 1.00 97.69 96 PHE A N 1
ATOM 755 C CA . PHE A 1 96 ? 0.619 -11.273 -0.216 1.00 97.69 96 PHE A CA 1
ATOM 756 C C . PHE A 1 96 ? 2.046 -11.779 0.038 1.00 97.69 96 PHE A C 1
ATOM 758 O O . PHE A 1 96 ? 2.909 -11.564 -0.811 1.00 97.69 96 PHE A O 1
ATOM 765 N N . ASP A 1 97 ? 2.300 -12.429 1.179 1.00 97.06 97 ASP A N 1
ATOM 766 C CA . ASP A 1 97 ? 3.610 -12.968 1.577 1.00 97.06 97 ASP A CA 1
ATOM 767 C C . ASP A 1 97 ? 4.759 -11.940 1.456 1.00 97.06 97 ASP A C 1
ATOM 769 O O . ASP A 1 97 ? 5.843 -12.207 0.934 1.00 97.06 97 ASP A O 1
ATOM 773 N N . LEU A 1 98 ? 4.528 -10.703 1.914 1.00 97.19 98 LEU A N 1
ATOM 774 C CA . LEU A 1 98 ? 5.446 -9.587 1.639 1.00 97.19 98 LEU A CA 1
ATOM 775 C C . LEU A 1 98 ? 6.773 -9.684 2.391 1.00 97.19 98 LEU A C 1
ATOM 777 O O . LEU A 1 98 ? 7.761 -9.099 1.946 1.00 97.19 98 LEU A O 1
ATOM 781 N N . LYS A 1 99 ? 6.817 -10.408 3.513 1.00 95.44 99 LYS A N 1
ATOM 782 C CA . LYS A 1 99 ? 8.048 -10.621 4.293 1.00 95.44 99 LYS A CA 1
ATOM 783 C C . LYS A 1 99 ? 9.001 -11.617 3.623 1.00 95.44 99 LYS A C 1
ATOM 785 O O . LYS A 1 99 ? 10.203 -11.557 3.873 1.00 95.44 99 LYS A O 1
ATOM 790 N N . ASN A 1 100 ? 8.502 -12.471 2.731 1.00 95.25 100 ASN A N 1
ATOM 791 C CA . ASN A 1 100 ? 9.314 -13.333 1.880 1.00 95.25 100 ASN A CA 1
ATOM 792 C C . ASN A 1 100 ? 9.776 -12.551 0.642 1.00 95.25 100 ASN A C 1
ATOM 794 O O . ASN A 1 100 ? 9.125 -12.546 -0.402 1.00 95.25 100 ASN A O 1
ATOM 798 N N . ILE A 1 101 ? 10.887 -11.826 0.767 1.00 94.94 101 ILE A N 1
ATOM 799 C CA . ILE A 1 101 ? 11.316 -10.862 -0.252 1.00 94.94 101 ILE A CA 1
ATOM 800 C C . ILE A 1 101 ? 11.590 -11.538 -1.605 1.00 94.94 101 ILE A C 1
ATOM 802 O O . ILE A 1 101 ? 12.561 -12.278 -1.767 1.00 94.94 101 ILE A O 1
ATOM 806 N N . ARG A 1 102 ? 10.780 -11.203 -2.620 1.00 93.44 102 ARG A N 1
ATOM 807 C CA . ARG A 1 102 ? 10.991 -11.573 -4.034 1.00 93.44 102 ARG A CA 1
ATOM 808 C C . ARG A 1 102 ? 11.318 -10.340 -4.870 1.00 93.44 102 ARG A C 1
ATOM 810 O O . ARG A 1 102 ? 10.634 -10.008 -5.832 1.00 93.44 102 ARG A O 1
ATOM 817 N N . PHE A 1 103 ? 12.364 -9.619 -4.483 1.00 87.25 103 PHE A N 1
ATOM 818 C CA . PHE A 1 103 ? 12.753 -8.399 -5.185 1.00 87.25 103 PHE A CA 1
ATOM 819 C C . PHE A 1 103 ? 13.284 -8.718 -6.600 1.00 87.25 103 PHE A C 1
ATOM 821 O O . PHE A 1 103 ? 14.123 -9.615 -6.740 1.00 87.25 103 PHE A O 1
ATOM 828 N N . PRO A 1 104 ? 12.841 -8.010 -7.659 1.00 80.88 104 PRO A N 1
ATOM 829 C CA . PRO A 1 104 ? 13.296 -8.280 -9.018 1.00 80.88 104 PRO A CA 1
ATOM 830 C C . PRO A 1 104 ? 14.775 -7.915 -9.198 1.00 80.88 104 PRO A C 1
ATOM 832 O O . PRO A 1 104 ? 15.180 -6.758 -9.059 1.00 80.88 104 PRO A O 1
ATOM 835 N N . GLN A 1 105 ? 15.580 -8.905 -9.584 1.00 68.81 105 GLN A N 1
ATOM 836 C CA . GLN A 1 105 ? 16.985 -8.735 -9.968 1.00 68.81 105 GLN A CA 1
ATOM 837 C C . GLN A 1 105 ? 17.070 -8.232 -11.416 1.00 68.81 105 GLN A C 1
ATOM 839 O O . GLN A 1 105 ? 17.542 -8.916 -12.316 1.00 68.81 105 GLN A O 1
ATOM 844 N N . SER A 1 106 ? 16.532 -7.044 -11.681 1.00 62.94 106 SER A N 1
ATOM 845 C CA . SER A 1 106 ? 16.565 -6.446 -13.020 1.00 62.94 106 SER A CA 1
ATOM 846 C C . SER A 1 106 ? 17.630 -5.352 -13.088 1.00 62.94 106 SER A C 1
ATOM 848 O O . SER A 1 106 ? 17.593 -4.398 -12.303 1.00 62.94 106 SER A O 1
ATOM 850 N N . GLY A 1 107 ? 18.559 -5.474 -14.040 1.00 68.19 107 GLY A N 1
ATOM 851 C CA . GLY A 1 107 ? 19.468 -4.393 -14.429 1.00 68.19 107 GLY A CA 1
ATOM 852 C C . GLY A 1 107 ? 18.730 -3.224 -15.103 1.00 68.19 107 GLY A C 1
ATOM 853 O O . GLY A 1 107 ? 17.534 -3.297 -15.378 1.00 68.19 107 GLY A O 1
ATOM 854 N N . GLY A 1 108 ? 19.442 -2.129 -15.373 1.00 78.62 108 GLY A N 1
ATOM 855 C CA . GLY A 1 108 ? 18.900 -0.954 -16.069 1.00 78.62 108 GLY A CA 1
ATOM 856 C C . GLY A 1 108 ? 18.490 0.208 -15.158 1.00 78.62 108 GLY A C 1
ATOM 857 O O . GLY A 1 108 ? 18.569 0.134 -13.931 1.00 78.62 108 GLY A O 1
ATOM 858 N N . THR A 1 109 ? 18.078 1.316 -15.781 1.00 86.50 109 THR A N 1
ATOM 859 C CA . THR A 1 109 ? 17.741 2.571 -15.089 1.00 86.50 109 THR A CA 1
ATOM 860 C C . THR A 1 109 ? 16.417 2.466 -14.322 1.00 86.50 109 THR A C 1
ATOM 862 O O . THR A 1 109 ? 15.541 1.675 -14.675 1.00 86.50 109 THR A O 1
ATOM 865 N N . LEU A 1 110 ? 16.225 3.306 -13.297 1.00 86.25 110 LEU A N 1
ATOM 866 C CA . LEU A 1 110 ? 14.970 3.379 -12.531 1.00 86.25 110 LEU A CA 1
ATOM 867 C C . LEU A 1 110 ? 13.744 3.633 -13.426 1.00 86.25 110 LEU A C 1
ATOM 869 O O . LEU A 1 110 ? 12.678 3.054 -13.209 1.00 86.25 110 LEU A O 1
ATOM 873 N N . SER A 1 111 ? 13.912 4.468 -14.456 1.00 86.88 111 SER A N 1
ATOM 874 C CA . SER A 1 111 ? 12.871 4.749 -15.450 1.00 86.88 111 SER A CA 1
ATOM 875 C C . SER A 1 111 ? 12.462 3.483 -16.207 1.00 86.88 111 SER A C 1
ATOM 877 O O . SER A 1 111 ? 11.273 3.179 -16.291 1.00 86.88 111 SER A O 1
ATOM 879 N N . ASN A 1 112 ? 13.435 2.682 -16.661 1.00 88.31 112 ASN A N 1
ATOM 880 C CA . ASN A 1 112 ? 13.163 1.427 -17.365 1.00 88.31 112 ASN A CA 1
ATOM 881 C C . ASN A 1 112 ? 12.407 0.442 -16.469 1.00 88.31 112 ASN A C 1
ATOM 883 O O . ASN A 1 112 ? 11.387 -0.107 -16.884 1.00 88.31 112 ASN A O 1
ATOM 887 N N . LYS A 1 113 ? 12.849 0.270 -15.216 1.00 89.19 113 LYS A N 1
ATOM 888 C CA . LYS A 1 113 ? 12.170 -0.608 -14.248 1.00 89.19 113 LYS A CA 1
ATOM 889 C C . LYS A 1 113 ? 10.732 -0.155 -13.985 1.00 89.19 113 LYS A C 1
ATOM 891 O O . LYS A 1 113 ? 9.808 -0.962 -13.993 1.00 89.19 113 LYS A O 1
ATOM 896 N N . THR A 1 114 ? 10.528 1.151 -13.829 1.00 90.50 114 THR A N 1
ATOM 897 C CA . THR A 1 114 ? 9.197 1.745 -13.646 1.00 90.50 114 THR A CA 1
ATOM 898 C C . THR A 1 114 ? 8.302 1.507 -14.864 1.00 90.50 114 THR A C 1
ATOM 900 O O . THR A 1 114 ? 7.142 1.116 -14.718 1.00 90.50 114 THR A O 1
ATOM 903 N N . ALA A 1 115 ? 8.833 1.690 -16.074 1.00 91.00 115 ALA A N 1
ATOM 904 C CA . ALA A 1 115 ? 8.102 1.450 -17.313 1.00 91.00 115 ALA A CA 1
ATOM 905 C C . ALA A 1 115 ? 7.672 -0.018 -17.458 1.00 91.00 115 ALA A C 1
ATOM 907 O O . ALA A 1 115 ? 6.540 -0.273 -17.876 1.00 91.00 115 ALA A O 1
ATOM 908 N N . LEU A 1 116 ? 8.522 -0.971 -17.053 1.00 90.94 116 LEU A N 1
ATOM 909 C CA . LEU A 1 116 ? 8.198 -2.401 -17.075 1.00 90.94 116 LEU A CA 1
ATOM 910 C C . LEU A 1 116 ? 6.979 -2.735 -16.210 1.00 90.94 116 LEU A C 1
ATOM 912 O O . LEU A 1 116 ? 6.116 -3.480 -16.664 1.00 90.94 116 LEU A O 1
ATOM 916 N N . ILE A 1 117 ? 6.839 -2.126 -15.027 1.00 93.00 117 ILE A N 1
ATOM 917 C CA . ILE A 1 117 ? 5.645 -2.300 -14.178 1.00 93.00 117 ILE A CA 1
ATOM 918 C C . ILE A 1 117 ? 4.383 -1.872 -14.938 1.00 93.00 117 ILE A C 1
ATOM 920 O O . ILE A 1 117 ? 3.395 -2.604 -14.999 1.00 93.00 117 ILE A O 1
ATOM 924 N N . HIS A 1 118 ? 4.416 -0.693 -15.563 1.00 94.00 118 HIS A N 1
ATOM 925 C CA . HIS A 1 118 ? 3.282 -0.188 -16.335 1.00 94.00 118 HIS A CA 1
ATOM 926 C C . HIS A 1 118 ? 2.963 -1.057 -17.556 1.00 94.00 118 HIS A C 1
ATOM 928 O O . HIS A 1 118 ? 1.788 -1.247 -17.873 1.00 94.00 118 HIS A O 1
ATOM 934 N N . ILE A 1 119 ? 3.986 -1.566 -18.247 1.00 91.56 119 ILE A N 1
ATOM 935 C CA . ILE A 1 119 ? 3.817 -2.493 -19.370 1.00 91.56 119 ILE A CA 1
ATOM 936 C C . ILE A 1 119 ? 3.174 -3.783 -18.871 1.00 91.56 119 ILE A C 1
ATOM 938 O O . ILE A 1 119 ? 2.154 -4.180 -19.425 1.00 91.56 119 ILE A O 1
ATOM 942 N N . LYS A 1 120 ? 3.692 -4.382 -17.791 1.00 91.81 120 LYS A N 1
ATOM 943 C CA . LYS A 1 120 ? 3.173 -5.633 -17.231 1.00 91.81 120 LYS A CA 1
ATOM 944 C C . LYS A 1 120 ? 1.682 -5.535 -16.928 1.00 91.81 120 LYS A C 1
ATOM 946 O O . LYS A 1 120 ? 0.938 -6.370 -17.428 1.00 91.81 120 LYS A O 1
ATOM 951 N N . PHE A 1 121 ? 1.245 -4.498 -16.203 1.00 94.12 121 PHE A N 1
ATOM 952 C CA . PHE A 1 121 ? -0.174 -4.273 -15.874 1.00 94.12 121 PHE A CA 1
ATOM 953 C C . PHE A 1 121 ? -1.069 -4.204 -17.119 1.00 94.12 121 PHE A C 1
ATOM 955 O O . PHE A 1 121 ? -2.176 -4.743 -17.110 1.00 94.12 121 PHE A O 1
ATOM 962 N N . ARG A 1 122 ? -0.590 -3.563 -18.196 1.00 91.50 122 ARG A N 1
ATOM 963 C CA . ARG A 1 122 ? -1.319 -3.499 -19.471 1.00 91.50 122 ARG A CA 1
ATOM 964 C C . ARG A 1 122 ? -1.348 -4.849 -20.180 1.00 91.50 122 ARG A C 1
ATOM 966 O O . ARG A 1 122 ? -2.412 -5.268 -20.614 1.00 91.50 122 ARG A O 1
ATOM 973 N N . THR A 1 123 ? -0.210 -5.533 -20.276 1.00 90.12 123 THR A N 1
ATOM 974 C CA . THR A 1 123 ? -0.077 -6.798 -21.016 1.00 90.12 123 THR A CA 1
ATOM 975 C C . THR A 1 123 ? -0.975 -7.893 -20.449 1.00 90.12 123 THR A C 1
ATOM 977 O O . THR A 1 123 ? -1.601 -8.626 -21.205 1.00 90.12 123 THR A O 1
ATOM 980 N N . ILE A 1 124 ? -1.080 -7.988 -19.123 1.00 89.44 124 ILE A N 1
ATOM 981 C CA . ILE A 1 124 ? -1.940 -8.982 -18.461 1.00 89.44 124 ILE A CA 1
ATOM 982 C C . ILE A 1 124 ? -3.401 -8.533 -18.330 1.00 89.44 124 ILE A C 1
ATOM 984 O O . ILE A 1 124 ? -4.207 -9.271 -17.775 1.00 89.44 124 ILE A O 1
ATOM 988 N N . SER A 1 125 ? -3.740 -7.331 -18.812 1.00 87.31 125 SER A N 1
ATOM 989 C CA . SER A 1 125 ? -5.099 -6.778 -18.805 1.00 87.31 125 SER A CA 1
ATOM 990 C C . SER A 1 125 ? -5.783 -6.816 -17.431 1.00 87.31 125 SER A C 1
ATOM 992 O O . SER A 1 125 ? -6.940 -7.203 -17.316 1.00 87.31 125 SER A O 1
ATOM 994 N N . ILE A 1 126 ? -5.079 -6.376 -16.381 1.00 90.19 126 ILE A N 1
ATOM 995 C CA . ILE A 1 126 ? -5.584 -6.400 -14.991 1.00 90.19 126 ILE A CA 1
ATOM 996 C C . ILE A 1 126 ? -6.833 -5.524 -14.759 1.00 90.19 126 ILE A C 1
ATOM 998 O O . ILE A 1 126 ? -7.516 -5.677 -13.754 1.00 90.19 126 ILE A O 1
ATOM 1002 N N . GLY A 1 127 ? -7.139 -4.602 -15.676 1.00 93.31 127 GLY A N 1
ATOM 1003 C CA . GLY A 1 127 ? -8.321 -3.733 -15.605 1.00 93.31 127 GLY A CA 1
ATOM 1004 C C . GLY A 1 127 ? -8.085 -2.373 -14.939 1.00 93.31 127 GLY A C 1
ATOM 1005 O O . GLY A 1 127 ? -8.963 -1.519 -14.969 1.00 93.31 127 GLY A O 1
ATOM 1006 N N . PHE A 1 128 ? -6.892 -2.121 -14.397 1.00 96.06 128 PHE A N 1
ATOM 1007 C CA . PHE A 1 128 ? -6.501 -0.829 -13.822 1.00 96.06 128 PHE A CA 1
ATOM 1008 C C . PHE A 1 128 ? -4.990 -0.588 -13.938 1.00 96.06 128 PHE A C 1
ATOM 1010 O O . PHE A 1 128 ? -4.214 -1.472 -14.310 1.00 96.06 128 PHE A O 1
ATOM 1017 N N . LYS A 1 129 ? -4.555 0.640 -13.653 1.00 96.06 129 LYS A N 1
ATOM 1018 C CA . LYS A 1 129 ? -3.154 1.078 -13.711 1.00 96.06 129 LYS A CA 1
ATOM 1019 C C . LYS A 1 129 ? -2.476 0.906 -12.345 1.00 96.06 129 LYS A C 1
ATOM 1021 O O . LYS A 1 129 ? -3.145 0.981 -11.318 1.00 96.06 129 LYS A O 1
ATOM 1026 N N . PRO A 1 130 ? -1.132 0.815 -12.287 1.00 95.75 130 PRO A N 1
ATOM 1027 C CA . PRO A 1 130 ? -0.404 0.763 -11.014 1.00 95.75 130 PRO A CA 1
ATOM 1028 C C . PRO A 1 130 ? -0.748 1.910 -10.051 1.00 95.75 130 PRO A C 1
ATOM 1030 O O . PRO A 1 130 ? -0.844 1.710 -8.846 1.00 95.75 130 PRO A O 1
ATOM 1033 N N . TYR A 1 131 ? -0.979 3.116 -10.579 1.00 94.62 131 TYR A N 1
ATOM 1034 C CA . TYR A 1 131 ? -1.324 4.288 -9.769 1.00 94.62 131 TYR A CA 1
ATOM 1035 C C . TYR A 1 131 ? -2.712 4.177 -9.112 1.00 94.62 131 TYR A C 1
ATOM 1037 O O . TYR A 1 131 ? -2.953 4.794 -8.076 1.00 94.62 131 TYR A O 1
ATOM 1045 N N . ASP A 1 132 ? -3.603 3.340 -9.648 1.00 96.00 132 ASP A N 1
ATOM 1046 C CA . ASP A 1 132 ? -4.929 3.119 -9.070 1.00 96.00 132 ASP A CA 1
ATOM 1047 C C . ASP A 1 132 ? -4.851 2.316 -7.762 1.00 96.00 132 ASP A C 1
ATOM 1049 O O . ASP A 1 132 ? -5.702 2.491 -6.891 1.00 96.00 132 ASP A O 1
ATOM 1053 N N . LEU A 1 133 ? -3.802 1.502 -7.567 1.00 97.69 133 LEU A N 1
ATOM 1054 C CA . LEU A 1 133 ? -3.515 0.850 -6.278 1.00 97.69 133 LEU A CA 1
ATOM 1055 C C . LEU A 1 133 ? -3.187 1.881 -5.194 1.00 97.69 133 LEU A C 1
ATOM 1057 O O . LEU A 1 133 ? -3.673 1.798 -4.065 1.00 97.69 133 LEU A O 1
ATOM 1061 N N . ARG A 1 134 ? -2.412 2.905 -5.559 1.00 95.56 134 ARG A N 1
ATOM 1062 C CA . ARG A 1 134 ? -2.097 4.034 -4.682 1.00 95.56 134 ARG A CA 1
ATOM 1063 C C . ARG A 1 134 ? -3.339 4.858 -4.345 1.00 95.56 134 ARG A C 1
ATOM 1065 O O . ARG A 1 134 ? -3.498 5.271 -3.198 1.00 95.56 134 ARG A O 1
ATOM 1072 N N . HIS A 1 135 ? -4.231 5.077 -5.308 1.00 94.25 135 HIS A N 1
ATOM 1073 C CA . HIS A 1 135 ? -5.513 5.727 -5.035 1.00 94.25 135 HIS A CA 1
ATOM 1074 C C . HIS A 1 135 ? -6.392 4.881 -4.103 1.00 94.25 135 HIS A C 1
ATOM 1076 O O . HIS A 1 135 ? -6.953 5.415 -3.149 1.00 94.25 135 HIS A O 1
ATOM 1082 N N . ALA A 1 136 ? -6.446 3.562 -4.304 1.00 95.50 136 ALA A N 1
ATOM 1083 C CA . ALA A 1 136 ? -7.173 2.659 -3.413 1.00 95.50 136 ALA A CA 1
ATOM 1084 C C . ALA A 1 136 ? -6.607 2.668 -1.980 1.00 95.50 136 ALA A C 1
ATOM 1086 O O . ALA A 1 136 ? -7.369 2.623 -1.019 1.00 95.50 136 ALA A O 1
ATOM 1087 N N . PHE A 1 137 ? -5.284 2.781 -1.813 1.00 96.88 137 PHE A N 1
ATOM 1088 C CA . PHE A 1 137 ? -4.651 2.991 -0.504 1.00 96.88 137 PHE A CA 1
ATOM 1089 C C . PHE A 1 137 ? -5.125 4.279 0.183 1.00 96.88 137 PHE A C 1
ATOM 1091 O O . PHE A 1 137 ? -5.517 4.238 1.349 1.00 96.88 137 PHE A O 1
ATOM 1098 N N . ALA A 1 138 ? -5.158 5.403 -0.541 1.00 93.75 138 ALA A N 1
ATOM 1099 C CA . ALA A 1 138 ? -5.650 6.672 -0.002 1.00 93.75 138 ALA A CA 1
ATOM 1100 C C . ALA A 1 138 ? -7.112 6.573 0.457 1.00 93.75 138 ALA A C 1
ATOM 1102 O O . ALA A 1 138 ? -7.450 6.979 1.568 1.00 93.75 138 ALA A O 1
ATOM 1103 N N . ILE A 1 139 ? -7.960 5.976 -0.385 1.00 91.56 139 ILE A N 1
ATOM 1104 C CA . ILE A 1 139 ? -9.390 5.797 -0.114 1.00 91.56 139 ILE A CA 1
ATOM 1105 C C . ILE A 1 139 ? -9.607 4.889 1.102 1.00 91.56 139 ILE A C 1
ATOM 1107 O O . ILE A 1 139 ? -10.456 5.198 1.935 1.00 91.56 139 ILE A O 1
ATOM 1111 N N . ARG A 1 140 ? -8.837 3.802 1.258 1.00 92.94 140 ARG A N 1
ATOM 1112 C CA . ARG A 1 140 ? -8.903 2.961 2.467 1.00 92.94 140 ARG A CA 1
ATOM 1113 C C . ARG A 1 140 ? -8.534 3.744 3.723 1.00 92.94 140 ARG A C 1
ATOM 1115 O O . ARG A 1 140 ? -9.256 3.659 4.711 1.00 92.94 140 ARG A O 1
ATOM 1122 N N . GLY A 1 141 ? -7.465 4.541 3.677 1.00 92.25 141 GLY A N 1
ATOM 1123 C CA . GLY A 1 141 ? -7.078 5.397 4.801 1.00 92.25 141 GLY A CA 1
ATOM 1124 C C . GLY A 1 141 ? -8.170 6.399 5.181 1.00 92.25 141 GLY A C 1
ATOM 1125 O O . GLY A 1 141 ? -8.471 6.562 6.362 1.00 92.25 141 GLY A O 1
ATOM 1126 N N . HIS A 1 142 ? -8.826 6.997 4.182 1.00 87.31 142 HIS A N 1
ATOM 1127 C CA . HIS A 1 142 ? -9.974 7.882 4.394 1.00 87.31 142 HIS A CA 1
ATOM 1128 C C . HIS A 1 142 ? -11.176 7.157 5.015 1.00 87.31 142 HIS A C 1
ATOM 1130 O O . HIS A 1 142 ? -11.748 7.639 5.988 1.00 87.31 142 HIS A O 1
ATOM 1136 N N . ARG A 1 143 ? -11.524 5.961 4.522 1.00 85.00 143 ARG A N 1
ATOM 1137 C CA . ARG A 1 143 ? -12.603 5.125 5.091 1.00 85.00 143 ARG A CA 1
ATOM 1138 C C . ARG A 1 143 ? -12.343 4.745 6.549 1.00 85.00 143 ARG A C 1
ATOM 1140 O O . ARG A 1 143 ? -13.280 4.693 7.335 1.00 85.00 143 ARG A O 1
ATOM 1147 N N . LEU A 1 144 ? -11.078 4.520 6.910 1.00 86.06 144 LEU A N 1
ATOM 1148 C CA . LEU A 1 144 ? -10.647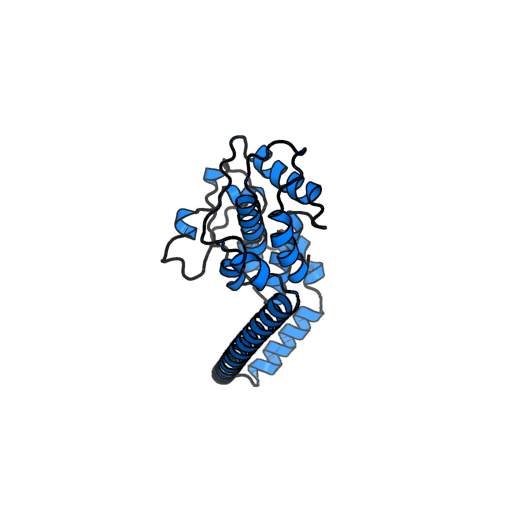 4.291 8.295 1.00 86.06 144 LEU A CA 1
ATOM 1149 C C . LEU A 1 144 ? -10.448 5.587 9.096 1.00 86.06 144 LEU A C 1
ATOM 1151 O O . LEU A 1 144 ? -9.965 5.537 10.226 1.00 86.06 144 LEU A O 1
ATOM 1155 N N . ARG A 1 145 ? -10.811 6.743 8.527 1.00 85.12 145 ARG A N 1
ATOM 1156 C CA . ARG A 1 145 ? -10.777 8.061 9.177 1.00 85.12 145 ARG A CA 1
ATOM 1157 C C . ARG A 1 145 ? -9.388 8.456 9.675 1.00 85.12 145 ARG A C 1
ATOM 1159 O O . ARG A 1 145 ? -9.249 9.201 10.646 1.00 85.12 145 ARG A O 1
ATOM 1166 N N . ILE A 1 146 ? -8.343 7.981 8.998 1.00 88.94 146 ILE A N 1
ATOM 1167 C CA . ILE A 1 146 ? -6.978 8.422 9.273 1.00 88.94 146 ILE A CA 1
ATOM 1168 C C . ILE A 1 146 ? -6.898 9.915 8.935 1.00 88.94 146 ILE A C 1
ATOM 1170 O O . ILE A 1 146 ? -7.331 10.308 7.847 1.00 88.94 146 ILE A O 1
ATOM 1174 N N . PRO A 1 147 ? -6.343 10.762 9.825 1.00 89.88 147 PRO A N 1
ATOM 1175 C CA . PRO A 1 147 ? -6.270 12.195 9.578 1.00 89.88 147 PRO A CA 1
ATOM 1176 C C . PRO A 1 147 ? -5.631 12.511 8.224 1.00 89.88 147 PRO A C 1
ATOM 1178 O O . PRO A 1 147 ? -4.599 11.939 7.869 1.00 89.88 147 PRO A O 1
ATOM 1181 N N . ILE A 1 148 ? -6.207 13.471 7.493 1.00 89.62 148 ILE A N 1
ATOM 1182 C CA . ILE A 1 148 ? -5.751 13.849 6.142 1.00 89.62 148 ILE A CA 1
ATOM 1183 C C . ILE A 1 148 ? -4.258 14.175 6.135 1.00 89.62 148 ILE A C 1
ATOM 1185 O O . ILE A 1 148 ? -3.541 13.749 5.235 1.00 89.62 148 ILE A O 1
ATOM 1189 N N . LYS A 1 149 ? -3.769 14.886 7.161 1.00 90.25 149 LYS A N 1
ATOM 1190 C CA . LYS A 1 149 ? -2.340 15.177 7.308 1.00 90.25 149 LYS A CA 1
ATOM 1191 C C . LYS A 1 149 ? -1.509 13.895 7.368 1.00 90.25 149 LYS A C 1
ATOM 1193 O O . LYS A 1 149 ? -0.542 13.768 6.631 1.00 90.25 149 LYS A O 1
ATOM 1198 N N . THR A 1 150 ? -1.913 12.941 8.198 1.00 92.50 150 THR A N 1
ATOM 1199 C CA . THR A 1 150 ? -1.233 11.651 8.336 1.00 92.50 150 THR A CA 1
ATOM 1200 C C . THR A 1 150 ? -1.235 10.879 7.015 1.00 92.50 150 THR A C 1
ATOM 1202 O O . THR A 1 150 ? -0.197 10.367 6.610 1.00 92.50 150 THR A O 1
ATOM 1205 N N . MET A 1 151 ? -2.355 10.854 6.285 1.00 92.50 151 MET A N 1
ATOM 1206 C CA . MET A 1 151 ? -2.406 10.229 4.957 1.00 92.50 151 MET A CA 1
ATOM 1207 C C . MET A 1 151 ? -1.570 10.972 3.909 1.00 92.50 151 MET A C 1
ATOM 1209 O O . MET A 1 151 ? -0.970 10.337 3.043 1.00 92.50 151 MET A O 1
ATOM 1213 N N . ALA A 1 152 ? -1.495 12.302 3.972 1.00 91.25 152 ALA A N 1
ATOM 1214 C CA . ALA A 1 152 ? -0.614 13.093 3.120 1.00 91.25 152 ALA A CA 1
ATOM 1215 C C . ALA A 1 152 ? 0.861 12.756 3.396 1.00 91.25 152 ALA A C 1
ATOM 1217 O O . ALA A 1 152 ? 1.598 12.476 2.447 1.00 91.25 152 ALA A O 1
ATOM 1218 N N . ASP A 1 153 ? 1.250 12.648 4.670 1.00 90.38 153 ASP A N 1
ATOM 1219 C CA . ASP A 1 153 ? 2.589 12.236 5.104 1.00 90.38 153 ASP A CA 1
ATOM 1220 C C . ASP A 1 153 ? 2.903 10.798 4.622 1.00 90.38 153 ASP A C 1
ATOM 1222 O O . ASP A 1 153 ? 3.910 10.569 3.942 1.00 90.38 153 ASP A O 1
ATOM 1226 N N . TYR A 1 154 ? 1.983 9.841 4.823 1.00 92.94 154 TYR A N 1
ATOM 1227 C CA . TYR A 1 154 ? 2.067 8.464 4.299 1.00 92.94 154 TYR A CA 1
ATOM 1228 C C . TYR A 1 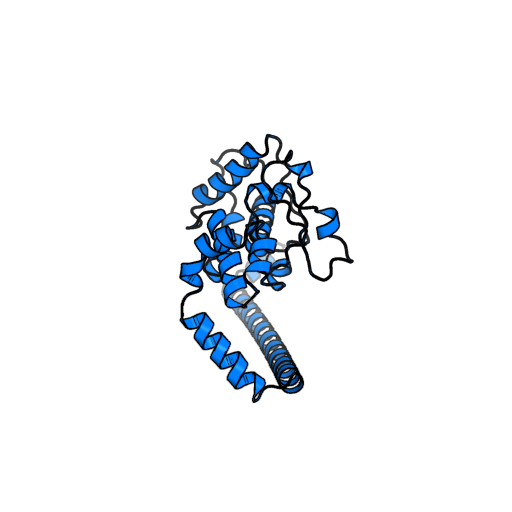154 ? 2.020 8.358 2.781 1.00 92.94 154 TYR A C 1
ATOM 1230 O O . TYR A 1 154 ? 2.239 7.271 2.243 1.00 92.94 154 TYR A O 1
ATOM 1238 N N . MET A 1 155 ? 1.764 9.447 2.058 1.00 91.00 155 MET A N 1
ATOM 1239 C CA . MET A 1 155 ? 1.820 9.503 0.598 1.00 91.00 155 MET A CA 1
ATOM 1240 C C . MET A 1 155 ? 2.913 10.453 0.085 1.00 91.00 155 MET A C 1
ATOM 1242 O O . MET A 1 155 ? 3.162 10.495 -1.119 1.00 91.00 155 MET A O 1
ATOM 1246 N N . GLY A 1 156 ? 3.646 11.158 0.950 1.00 88.75 156 GLY A N 1
ATOM 1247 C CA . GLY A 1 156 ? 4.629 12.149 0.505 1.00 88.75 156 GLY A CA 1
ATOM 1248 C C . GLY A 1 156 ? 3.965 13.194 -0.395 1.00 88.75 156 GLY A C 1
ATOM 1249 O O . GLY A 1 156 ? 4.427 13.442 -1.513 1.00 88.75 156 GLY A O 1
ATOM 1250 N N . HIS A 1 157 ? 2.806 13.679 0.049 1.00 88.12 157 HIS A N 1
ATOM 1251 C CA . HIS A 1 157 ? 2.056 14.792 -0.520 1.00 88.12 157 HIS A CA 1
ATOM 1252 C C . HIS A 1 157 ? 2.040 15.933 0.497 1.00 88.12 157 HIS A C 1
ATOM 1254 O O . HIS A 1 157 ? 2.038 15.692 1.703 1.00 88.12 157 HIS A O 1
ATOM 1260 N N . THR A 1 158 ? 1.920 17.168 0.025 1.00 88.88 158 THR A N 1
ATOM 1261 C CA . THR A 1 158 ? 1.376 18.234 0.873 1.00 88.88 158 THR A CA 1
ATOM 1262 C C . THR A 1 158 ? -0.095 17.945 1.192 1.00 88.88 158 THR A C 1
ATOM 1264 O O . THR A 1 158 ? -0.787 17.250 0.439 1.00 88.88 158 THR A O 1
ATOM 1267 N N . VAL A 1 159 ? -0.608 18.502 2.293 1.00 89.19 159 VAL A N 1
ATOM 1268 C CA . VAL A 1 159 ? -2.037 18.387 2.640 1.00 89.19 159 VAL A CA 1
ATOM 1269 C C . VAL A 1 159 ? -2.904 18.911 1.495 1.00 89.19 159 VAL A C 1
ATOM 1271 O O . VAL A 1 159 ? -3.879 18.274 1.120 1.00 89.19 159 VAL A O 1
ATOM 1274 N N . GLN A 1 160 ? -2.506 20.022 0.877 1.00 88.62 160 GLN A N 1
ATOM 1275 C CA . GLN A 1 160 ? -3.214 20.651 -0.233 1.00 88.62 160 GLN A CA 1
ATOM 1276 C C . GLN A 1 160 ? -3.271 19.743 -1.468 1.00 88.62 160 GLN A C 1
ATOM 1278 O O . GLN A 1 160 ? -4.340 19.581 -2.054 1.00 88.62 160 GLN A O 1
ATOM 1283 N N . GLU A 1 161 ? -2.154 19.120 -1.860 1.00 88.94 161 GLU A N 1
ATOM 1284 C CA . GLU A 1 161 ? -2.127 18.160 -2.976 1.00 88.94 161 GLU A CA 1
ATOM 1285 C C . GLU A 1 161 ? -2.990 16.928 -2.687 1.00 88.94 161 GLU A C 1
ATOM 1287 O O . GLU A 1 161 ? -3.720 16.460 -3.568 1.00 88.94 161 GLU A O 1
ATOM 1292 N N . HIS A 1 162 ? -2.921 16.411 -1.456 1.00 90.25 162 HIS A N 1
ATOM 1293 C CA . HIS A 1 162 ? -3.710 15.261 -1.035 1.00 90.25 162 HIS A CA 1
ATOM 1294 C C . HIS A 1 162 ? -5.207 15.592 -1.066 1.00 90.25 162 HIS A C 1
ATOM 1296 O O . HIS A 1 162 ? -5.964 14.904 -1.750 1.00 90.25 162 HIS A O 1
ATOM 1302 N N . THR A 1 163 ? -5.626 16.684 -0.424 1.00 88.06 163 THR A N 1
ATOM 1303 C CA . THR A 1 163 ? -7.021 17.140 -0.423 1.00 88.06 163 THR A CA 1
ATOM 1304 C C . THR A 1 163 ? -7.511 17.415 -1.836 1.00 88.06 163 THR A C 1
ATOM 1306 O O . THR A 1 163 ? -8.526 16.862 -2.229 1.00 88.06 163 THR A O 1
ATOM 1309 N N . LYS A 1 164 ? -6.777 18.170 -2.662 1.00 89.12 164 LYS A N 1
ATOM 1310 C CA . LYS A 1 164 ? -7.195 18.451 -4.048 1.00 89.12 164 LYS A CA 1
ATOM 1311 C C . LYS A 1 164 ? -7.465 17.173 -4.846 1.00 89.12 164 LYS A C 1
ATOM 1313 O O . LYS A 1 164 ? -8.397 17.130 -5.644 1.00 89.12 164 LYS A O 1
ATOM 1318 N N . THR A 1 165 ? -6.637 16.150 -4.643 1.00 85.62 165 THR A N 1
ATOM 1319 C CA . THR A 1 165 ? -6.780 14.866 -5.336 1.00 85.62 165 THR A CA 1
ATOM 1320 C C . THR A 1 165 ? -7.966 14.079 -4.796 1.00 85.62 165 THR A C 1
ATOM 1322 O O . THR A 1 165 ? -8.715 13.513 -5.586 1.00 85.62 165 THR A O 1
ATOM 1325 N N . TYR A 1 166 ? -8.137 14.038 -3.472 1.00 84.81 166 TYR A N 1
ATOM 1326 C CA . TYR A 1 166 ? -9.042 13.090 -2.829 1.00 84.81 166 TYR A CA 1
ATOM 1327 C C . TYR A 1 166 ? -10.348 13.677 -2.286 1.00 84.81 166 TYR A C 1
ATOM 1329 O O . TYR A 1 166 ? -11.225 12.902 -1.919 1.00 84.81 166 TYR A O 1
ATOM 1337 N N . GLN A 1 167 ? -10.525 15.001 -2.311 1.00 80.94 167 GLN A N 1
ATOM 1338 C CA . GLN A 1 167 ? -11.683 15.720 -1.757 1.00 80.94 167 GLN A CA 1
ATOM 1339 C C . GLN A 1 167 ? -13.031 15.148 -2.203 1.00 80.94 167 GLN A C 1
ATOM 1341 O O . GLN A 1 167 ? -13.937 15.033 -1.394 1.00 80.94 167 GLN A O 1
ATOM 1346 N N . ARG A 1 168 ? -13.145 14.684 -3.455 1.00 77.94 168 ARG A N 1
ATOM 1347 C CA . ARG A 1 168 ? -14.385 14.090 -3.979 1.00 77.94 168 ARG A CA 1
ATOM 1348 C C . ARG A 1 168 ? -14.809 12.826 -3.224 1.00 77.94 168 ARG A C 1
ATOM 1350 O O . ARG A 1 168 ? -15.990 12.518 -3.153 1.00 77.94 168 ARG A O 1
ATOM 1357 N N . TRP A 1 169 ? -13.852 12.064 -2.700 1.00 71.56 169 TRP A N 1
ATOM 1358 C CA . TRP A 1 169 ? -14.131 10.895 -1.861 1.00 71.56 169 TRP A CA 1
ATOM 1359 C C . TRP A 1 169 ? -14.248 11.260 -0.374 1.00 71.56 169 TRP A C 1
ATOM 1361 O O . TRP A 1 169 ? -14.505 10.375 0.436 1.00 71.56 169 TRP A O 1
ATOM 1371 N N . MET A 1 170 ? -14.055 12.538 -0.030 1.00 66.69 170 MET A N 1
ATOM 1372 C CA . MET A 1 170 ? -14.106 13.088 1.325 1.00 66.69 170 MET A CA 1
ATOM 1373 C C . MET A 1 170 ? -15.418 13.833 1.642 1.00 66.69 170 MET A C 1
ATOM 1375 O O . MET A 1 170 ? -15.580 14.270 2.780 1.00 66.69 170 MET A O 1
ATOM 1379 N N . ASP A 1 171 ? -16.345 13.966 0.685 1.00 66.00 171 ASP A N 1
ATOM 1380 C CA . ASP A 1 171 ? -17.557 14.789 0.824 1.00 66.00 171 ASP A CA 1
ATOM 1381 C C . ASP A 1 171 ? -18.633 14.230 1.792 1.00 66.00 171 ASP A C 1
ATOM 1383 O O . ASP A 1 171 ? -18.669 13.038 2.115 1.00 66.00 171 ASP A O 1
ATOM 1387 N N . GLU A 1 172 ? -19.458 15.180 2.269 1.00 51.91 172 GLU A N 1
ATOM 1388 C CA . GLU A 1 172 ? -20.587 15.214 3.235 1.00 51.91 172 GLU A CA 1
ATOM 1389 C C . GLU A 1 172 ? -20.899 13.993 4.118 1.00 51.91 172 GLU A C 1
ATOM 1391 O O . GLU A 1 172 ? -20.935 14.139 5.346 1.00 51.91 172 GLU A O 1
ATOM 1396 N N . ASP A 1 173 ? -21.085 12.800 3.552 1.00 53.69 173 ASP A N 1
ATOM 1397 C CA . ASP A 1 173 ? -21.438 11.590 4.308 1.00 53.69 173 ASP A CA 1
ATOM 1398 C C . ASP A 1 173 ? -20.371 11.223 5.343 1.00 53.69 173 ASP A C 1
ATOM 1400 O O . ASP A 1 173 ? -20.693 10.795 6.452 1.00 53.69 173 ASP A O 1
ATOM 1404 N N . THR A 1 174 ? -19.088 11.450 5.032 1.00 58.69 174 THR A N 1
ATOM 1405 C CA . THR A 1 174 ? -18.008 11.113 5.973 1.00 58.69 174 THR A CA 1
ATOM 1406 C C . THR A 1 174 ? -18.033 12.029 7.199 1.00 58.69 174 THR A C 1
ATOM 1408 O O . THR A 1 174 ? -17.865 11.559 8.320 1.00 58.69 174 THR A O 1
ATOM 1411 N N . ASN A 1 175 ? -18.292 13.328 7.020 1.00 60.81 175 ASN A N 1
ATOM 1412 C CA . ASN A 1 175 ? -18.324 14.284 8.130 1.00 60.81 175 ASN A CA 1
ATOM 1413 C C . ASN A 1 175 ? -19.555 14.082 9.016 1.00 60.81 175 ASN A C 1
ATOM 1415 O O . ASN A 1 175 ? -19.429 14.124 10.241 1.00 60.81 175 ASN A O 1
ATOM 1419 N N . LEU A 1 176 ? -20.723 13.814 8.420 1.00 61.75 176 LEU A N 1
ATOM 1420 C CA . LEU A 1 176 ? -21.943 13.527 9.174 1.00 61.75 176 LEU A CA 1
ATOM 1421 C C . LEU A 1 176 ? -21.835 12.198 9.932 1.00 61.75 176 LEU A C 1
ATOM 1423 O O . LEU A 1 176 ? -22.216 12.142 11.097 1.00 61.75 176 LEU A O 1
ATOM 1427 N N . GLN A 1 177 ? -21.245 11.159 9.336 1.00 61.56 177 GLN A N 1
ATOM 1428 C CA . GLN A 1 177 ? -20.990 9.885 10.017 1.00 61.56 177 GLN A CA 1
ATOM 1429 C C . GLN A 1 177 ? -19.889 9.986 11.083 1.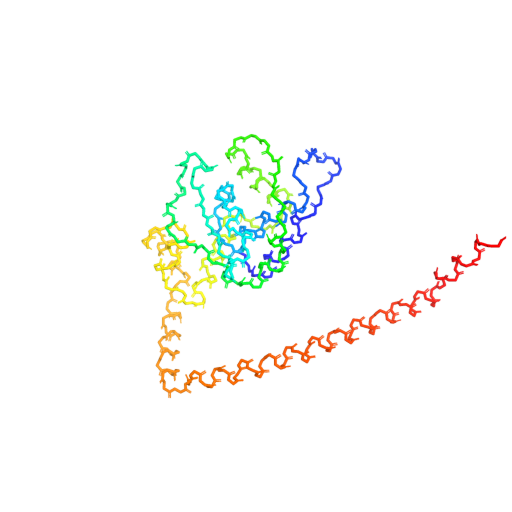00 61.56 177 GLN A C 1
ATOM 1431 O O . GLN A 1 177 ? -19.948 9.285 12.094 1.00 61.56 177 GLN A O 1
ATOM 1436 N N . ILE A 1 178 ? -18.868 10.831 10.885 1.00 62.25 178 ILE A N 1
ATOM 1437 C CA . ILE A 1 178 ? -17.874 11.142 11.924 1.00 62.25 178 ILE A CA 1
ATOM 1438 C C . ILE A 1 178 ? -18.544 11.864 13.081 1.00 62.25 178 ILE A C 1
ATOM 1440 O O . ILE A 1 178 ? -18.338 11.479 14.227 1.00 62.25 178 ILE A O 1
ATOM 1444 N N . TYR A 1 179 ? -19.372 12.866 12.798 1.00 64.75 179 TYR A N 1
ATOM 1445 C CA . TYR A 1 179 ? -20.139 13.570 13.815 1.00 64.75 179 TYR A CA 1
ATOM 1446 C C . TYR A 1 179 ? -21.084 12.621 14.559 1.00 64.75 179 TYR A C 1
ATOM 1448 O O . TYR A 1 179 ? -21.059 12.589 15.785 1.00 64.75 179 TYR A O 1
ATOM 1456 N N . GLN A 1 180 ? -21.849 11.798 13.838 1.00 61.38 180 GLN A N 1
ATOM 1457 C CA . GLN A 1 180 ? -22.718 10.778 14.419 1.00 61.38 180 GLN A CA 1
ATOM 1458 C C . GLN A 1 180 ? -21.922 9.812 15.295 1.00 61.38 180 GLN A C 1
ATOM 1460 O O . GLN A 1 180 ? -22.270 9.675 16.453 1.00 61.38 180 GLN A O 1
ATOM 1465 N N . GLU A 1 181 ? -20.822 9.214 14.833 1.00 60.53 181 GLU A N 1
ATOM 1466 C CA . GLU A 1 181 ? -20.002 8.346 15.694 1.00 60.53 181 GLU A CA 1
ATOM 1467 C C . GLU A 1 181 ? -19.419 9.095 16.895 1.00 60.53 181 GLU A C 1
ATOM 1469 O O . GLU A 1 181 ? -19.491 8.607 18.013 1.00 60.53 181 GLU A O 1
ATOM 1474 N N . VAL A 1 182 ? -18.822 10.271 16.711 1.00 63.97 182 VAL A N 1
ATOM 1475 C CA . VAL A 1 182 ? -18.165 10.986 17.814 1.00 63.97 182 VAL A CA 1
ATOM 1476 C C . VAL A 1 182 ? -19.188 11.433 18.851 1.00 63.97 182 VAL A C 1
ATOM 1478 O O . VAL A 1 182 ? -18.886 11.385 20.038 1.00 63.97 182 VAL A O 1
ATOM 1481 N N . VAL A 1 183 ? -20.387 11.842 18.442 1.00 66.94 183 VAL A N 1
ATOM 1482 C CA . VAL A 1 183 ? -21.449 12.297 19.349 1.00 66.94 183 VAL A CA 1
ATOM 1483 C C . VAL A 1 183 ? -22.223 11.117 19.950 1.00 66.94 183 VAL A C 1
ATOM 1485 O O . VAL A 1 183 ? -22.465 11.104 21.158 1.00 66.94 183 VAL A O 1
ATOM 1488 N N . ILE A 1 184 ? -22.557 10.098 19.154 1.00 60.53 184 ILE A N 1
ATOM 1489 C CA . ILE A 1 184 ? -23.286 8.895 19.591 1.00 60.53 184 ILE A CA 1
ATOM 1490 C C . ILE A 1 184 ? -22.368 7.955 20.397 1.00 60.53 184 ILE A C 1
ATOM 1492 O O . ILE A 1 184 ? -22.753 7.536 21.486 1.00 60.53 184 ILE A O 1
ATOM 1496 N N . HIS A 1 185 ? -21.132 7.673 19.960 1.00 53.09 185 HIS A N 1
ATOM 1497 C CA . HIS A 1 185 ? -20.208 6.773 20.676 1.00 53.09 185 HIS A CA 1
ATOM 1498 C C . HIS A 1 185 ? -19.468 7.421 21.847 1.00 53.09 185 HIS A C 1
ATOM 1500 O O . HIS A 1 185 ? -19.231 6.714 22.829 1.00 53.09 185 HIS A O 1
ATOM 1506 N N . ARG A 1 186 ? -19.183 8.740 21.856 1.00 51.16 186 ARG A N 1
ATOM 1507 C CA . ARG A 1 186 ? -18.760 9.391 23.123 1.00 51.16 186 ARG A CA 1
ATOM 1508 C C . ARG A 1 186 ? -19.843 9.313 24.196 1.00 51.16 186 ARG A C 1
ATOM 1510 O O . ARG A 1 186 ? -19.512 9.415 25.372 1.00 51.16 186 ARG A O 1
ATOM 1517 N N . SER A 1 187 ? -21.099 9.113 23.803 1.00 49.41 187 SER A N 1
ATOM 1518 C CA . SER A 1 187 ? -22.219 8.978 24.731 1.00 49.41 187 SER A CA 1
ATOM 1519 C C . SER A 1 187 ? -22.502 7.526 25.142 1.00 49.41 187 SER A C 1
ATOM 1521 O O . SER A 1 187 ? -23.317 7.329 26.038 1.00 49.41 187 SER A O 1
ATOM 1523 N N . GLY A 1 188 ? -21.859 6.502 24.549 1.00 52.97 188 GLY A N 1
ATOM 1524 C CA . GLY A 1 188 ? -22.324 5.122 24.766 1.00 52.97 188 GLY A CA 1
ATOM 1525 C C . GLY A 1 188 ? -21.392 3.943 24.481 1.00 52.97 188 GLY A C 1
ATOM 1526 O O . GLY A 1 188 ? -21.838 2.813 24.656 1.00 52.97 188 GLY A O 1
ATOM 1527 N N . THR A 1 189 ? -20.132 4.109 24.063 1.00 56.47 189 THR A N 1
ATOM 1528 C CA . THR A 1 189 ? -19.256 2.936 23.839 1.00 56.47 189 THR A CA 1
ATOM 1529 C C . THR A 1 189 ? -17.904 3.130 24.500 1.00 56.47 189 THR A C 1
ATOM 1531 O O . THR A 1 189 ? -16.997 3.769 23.973 1.00 56.47 189 THR A O 1
ATOM 1534 N N . THR A 1 190 ? -17.789 2.591 25.710 1.00 70.19 190 THR A N 1
ATOM 1535 C CA . THR A 1 190 ? -16.552 2.598 26.482 1.00 70.19 190 THR A CA 1
ATOM 1536 C C . THR A 1 190 ? -15.514 1.675 25.837 1.00 70.19 190 THR A C 1
ATOM 1538 O O . THR A 1 190 ? -15.839 0.755 25.079 1.00 70.19 190 THR A O 1
ATOM 1541 N N . LYS A 1 191 ? -14.232 1.905 26.139 1.00 70.50 191 LYS A N 1
ATOM 1542 C CA . LYS A 1 191 ? -13.119 1.060 25.671 1.00 70.50 191 LYS A CA 1
ATOM 1543 C C . LYS A 1 191 ? -13.328 -0.410 26.065 1.00 70.50 191 LYS A C 1
ATOM 1545 O O . LYS A 1 191 ? -12.867 -1.316 25.376 1.00 70.50 191 LYS A O 1
ATOM 1550 N N . GLU A 1 192 ? -14.034 -0.628 27.163 1.00 72.31 192 GLU A N 1
ATOM 1551 C CA . GLU A 1 192 ? -14.414 -1.914 27.728 1.00 72.31 192 GLU A CA 1
ATOM 1552 C C . GLU A 1 192 ? -15.438 -2.637 26.841 1.00 72.31 192 GLU A C 1
ATOM 1554 O O . GLU A 1 192 ? -15.221 -3.798 26.508 1.00 72.31 192 GLU A O 1
ATOM 1559 N N . ALA A 1 193 ? -16.470 -1.939 26.356 1.00 74.31 193 ALA A N 1
ATOM 1560 C CA . ALA A 1 193 ? -17.463 -2.511 25.442 1.00 74.31 193 ALA A CA 1
ATOM 1561 C C . ALA A 1 193 ? -16.848 -2.904 24.085 1.00 74.31 193 ALA A C 1
ATOM 1563 O O . ALA A 1 193 ? -17.176 -3.944 23.516 1.00 74.31 193 ALA A O 1
ATOM 1564 N N . LEU A 1 194 ? -15.896 -2.107 23.581 1.00 79.00 194 LEU A N 1
ATOM 1565 C CA . LEU A 1 194 ? -15.145 -2.455 22.369 1.00 79.00 194 LEU A CA 1
ATOM 1566 C C . LEU A 1 194 ? -14.271 -3.697 22.575 1.00 79.00 194 LEU A C 1
ATOM 1568 O O . LEU A 1 194 ? -14.210 -4.550 21.694 1.00 79.00 194 LEU A O 1
ATOM 1572 N N . LYS A 1 195 ? -13.614 -3.825 23.735 1.00 80.31 195 LYS A N 1
ATOM 1573 C CA . LYS A 1 195 ? -12.822 -5.019 24.069 1.00 80.31 195 LYS A CA 1
ATOM 1574 C C . LYS A 1 195 ? -13.679 -6.278 24.140 1.00 80.31 195 LYS A C 1
ATOM 1576 O O . LYS A 1 195 ? -13.247 -7.323 23.666 1.00 80.31 195 LYS A O 1
ATOM 1581 N N . GLU A 1 196 ? -14.868 -6.179 24.720 1.00 82.31 196 GLU A N 1
ATOM 1582 C CA . GLU A 1 196 ? -15.809 -7.297 24.796 1.00 82.31 196 GLU A CA 1
ATOM 1583 C C . GLU A 1 196 ? -16.279 -7.713 23.399 1.00 82.31 196 GLU A C 1
ATOM 1585 O O . GLU A 1 196 ? -16.178 -8.883 23.038 1.00 82.31 196 GLU A O 1
ATOM 1590 N N . ARG A 1 197 ? -16.630 -6.744 22.544 1.00 82.56 197 ARG A N 1
ATOM 1591 C CA . ARG A 1 197 ? -17.010 -7.039 21.159 1.00 82.56 197 ARG A CA 1
ATOM 1592 C C . ARG A 1 197 ? -15.876 -7.659 20.340 1.00 82.56 197 ARG A C 1
ATOM 1594 O O . ARG A 1 197 ? -16.137 -8.543 19.530 1.00 82.56 197 ARG A O 1
ATOM 1601 N N . ILE A 1 198 ? -14.634 -7.207 20.533 1.00 87.62 198 ILE A N 1
ATOM 1602 C CA . ILE A 1 198 ? -13.453 -7.812 19.893 1.00 87.62 198 ILE A CA 1
ATOM 1603 C C . ILE A 1 198 ? -13.324 -9.275 20.316 1.00 87.62 198 ILE A C 1
ATOM 1605 O O . ILE A 1 198 ? -13.170 -10.136 19.457 1.00 87.62 198 ILE A O 1
ATOM 1609 N N . LYS A 1 199 ? -13.460 -9.562 21.613 1.00 91.69 199 LYS A N 1
ATOM 1610 C CA . LYS A 1 199 ? -13.398 -10.929 22.140 1.00 91.69 199 LYS A CA 1
ATOM 1611 C C . LYS A 1 199 ? -14.476 -11.830 21.526 1.00 91.69 199 LYS A C 1
ATOM 1613 O O . LYS A 1 199 ? -14.179 -12.963 21.152 1.00 91.69 199 LYS A O 1
ATOM 1618 N N . ASP A 1 200 ? -15.702 -11.330 21.385 1.00 89.50 200 ASP A N 1
ATOM 1619 C CA . ASP A 1 200 ? -16.794 -12.083 20.756 1.00 89.50 200 ASP A CA 1
ATOM 1620 C C . ASP A 1 200 ? -16.511 -12.365 19.274 1.00 89.50 200 ASP A C 1
ATOM 1622 O O . ASP A 1 200 ? -16.674 -13.493 18.810 1.00 89.50 200 ASP A O 1
ATOM 1626 N N . LEU A 1 201 ? -16.031 -11.358 18.535 1.00 92.31 201 LEU A N 1
ATOM 1627 C CA . LEU A 1 201 ? -15.675 -11.492 17.118 1.00 92.31 201 LEU A CA 1
ATOM 1628 C C . LEU A 1 201 ? -14.480 -12.430 16.894 1.00 92.31 201 LEU A C 1
ATOM 1630 O O . LEU A 1 201 ? -14.408 -13.108 15.865 1.00 92.31 201 LEU A O 1
ATOM 1634 N N . GLU A 1 202 ? -13.532 -12.476 17.830 1.00 93.06 202 GLU A N 1
ATOM 1635 C CA . GLU A 1 202 ? -12.422 -13.432 17.814 1.00 93.06 202 GLU A CA 1
ATOM 1636 C C . GLU A 1 202 ? -12.920 -14.867 18.027 1.00 93.06 202 GLU A C 1
ATOM 1638 O O . GLU A 1 202 ? -12.495 -15.775 17.306 1.00 93.06 202 GLU A O 1
ATOM 1643 N N . ALA A 1 203 ? -13.858 -15.074 18.957 1.00 91.06 203 ALA A N 1
ATOM 1644 C CA . ALA A 1 203 ? -14.477 -16.378 19.190 1.00 91.06 203 ALA A CA 1
ATOM 1645 C C . ALA A 1 203 ? -15.295 -16.851 17.976 1.00 91.06 203 ALA A C 1
ATOM 1647 O O . ALA A 1 203 ? -15.180 -18.008 17.565 1.00 91.06 203 ALA A O 1
ATOM 1648 N N . GLU A 1 204 ? -16.063 -15.951 17.360 1.00 92.00 204 GLU A N 1
ATOM 1649 C CA . GLU A 1 204 ? -16.821 -16.232 16.138 1.00 92.00 204 GLU A CA 1
ATOM 1650 C C . GLU A 1 204 ? -15.889 -16.595 14.970 1.00 92.00 204 GLU A C 1
ATOM 1652 O O . GLU A 1 204 ? -16.099 -17.603 14.294 1.00 92.00 204 GLU A O 1
ATOM 1657 N N . ASN A 1 205 ? -14.798 -15.846 14.777 1.00 91.38 205 ASN A N 1
ATOM 1658 C CA . ASN A 1 205 ? -13.795 -16.165 13.756 1.00 91.38 205 ASN A CA 1
ATOM 1659 C C . ASN A 1 205 ? -13.150 -17.534 13.972 1.00 91.38 205 ASN A C 1
ATOM 1661 O O . ASN A 1 205 ? -12.884 -18.251 13.006 1.00 91.38 205 ASN A O 1
ATOM 1665 N N . LEU A 1 206 ? -12.866 -17.898 15.224 1.00 94.62 206 LEU A N 1
ATOM 1666 C CA . LEU A 1 206 ? -12.303 -19.204 15.542 1.00 94.62 206 LEU A CA 1
ATOM 1667 C C . LEU A 1 206 ? -13.279 -20.332 15.179 1.00 94.62 206 LEU A C 1
ATOM 1669 O O . LEU A 1 206 ? -12.868 -21.316 14.561 1.00 94.62 206 LEU A O 1
ATOM 1673 N N . ALA A 1 207 ? -14.564 -20.163 15.502 1.00 92.44 207 ALA A N 1
ATOM 1674 C CA . ALA A 1 207 ? -15.609 -21.120 15.150 1.00 92.44 207 ALA A CA 1
ATOM 1675 C C . ALA A 1 207 ? -15.761 -21.262 13.626 1.00 92.44 207 ALA A C 1
ATOM 1677 O O . ALA A 1 207 ? -15.740 -22.379 13.109 1.00 92.44 207 ALA A O 1
ATOM 1678 N N . LEU A 1 208 ? -15.809 -20.142 12.898 1.00 93.31 208 LEU A N 1
ATOM 1679 C CA . LEU A 1 208 ? -15.900 -20.136 11.434 1.00 93.31 208 LEU A CA 1
ATOM 1680 C C . LEU A 1 208 ? -14.682 -20.790 10.771 1.00 93.31 208 LEU A C 1
ATOM 1682 O O . LEU A 1 208 ? -14.828 -21.509 9.782 1.00 93.31 208 LEU A O 1
ATOM 1686 N N . LYS A 1 209 ? -13.471 -20.582 11.307 1.00 91.62 209 LYS A N 1
ATOM 1687 C CA . LYS A 1 209 ? -12.265 -21.270 10.816 1.00 91.62 209 LYS A CA 1
ATOM 1688 C C . LYS A 1 209 ? -12.367 -22.783 11.010 1.00 91.62 209 LYS A C 1
ATOM 1690 O O . LYS A 1 209 ? -12.088 -23.519 10.067 1.00 91.62 209 LYS A O 1
ATOM 1695 N N . ALA A 1 210 ? -12.815 -23.236 12.181 1.00 91.31 210 ALA A N 1
ATOM 1696 C CA . ALA A 1 210 ? -13.001 -24.659 12.459 1.00 91.31 210 ALA A CA 1
ATOM 1697 C C . ALA A 1 210 ? -14.060 -25.295 11.541 1.00 91.31 210 ALA A C 1
ATOM 1699 O O . ALA A 1 210 ? -13.855 -26.390 11.012 1.00 91.31 210 ALA A O 1
ATOM 1700 N N . GLU A 1 211 ? -15.167 -24.594 11.300 1.00 91.44 211 GLU A N 1
ATOM 1701 C CA . GLU A 1 211 ? -16.213 -25.044 10.381 1.00 91.44 211 GLU A CA 1
ATOM 1702 C C . GLU A 1 211 ? -15.692 -25.139 8.939 1.00 91.44 211 GLU A C 1
ATOM 1704 O O . GLU A 1 211 ? -15.897 -26.145 8.257 1.00 91.44 211 GLU A O 1
ATOM 1709 N N . ASN A 1 212 ? -14.934 -24.136 8.491 1.00 90.81 212 ASN A N 1
ATOM 1710 C CA . ASN A 1 212 ? -14.320 -24.129 7.166 1.00 90.81 212 ASN A CA 1
ATOM 1711 C C . ASN A 1 212 ? -13.326 -25.292 6.992 1.00 90.81 212 ASN A C 1
ATOM 1713 O O . ASN A 1 212 ? -13.309 -25.951 5.952 1.00 90.81 212 ASN A O 1
ATOM 1717 N N . ASP A 1 213 ? -12.537 -25.606 8.018 1.00 92.88 213 ASP A N 1
ATOM 1718 C CA . ASP A 1 213 ? -11.622 -26.749 7.983 1.00 92.88 213 ASP A CA 1
ATOM 1719 C C . ASP A 1 213 ? -12.368 -28.092 7.949 1.00 92.88 213 ASP A C 1
ATOM 1721 O O . ASP A 1 213 ? -11.977 -28.993 7.198 1.00 92.88 213 ASP A O 1
ATOM 1725 N N . SER A 1 214 ? -13.497 -28.205 8.655 1.00 91.31 214 SER A N 1
ATOM 1726 C CA . SER A 1 214 ? -14.399 -29.359 8.545 1.00 91.31 214 SER A CA 1
ATOM 1727 C C . SER A 1 214 ? -14.949 -29.514 7.121 1.00 91.31 214 SER A C 1
ATOM 1729 O O . SER A 1 214 ? -14.848 -30.593 6.524 1.00 91.31 214 SER A O 1
ATOM 1731 N N . PHE A 1 215 ? -15.440 -28.428 6.512 1.00 91.62 215 PHE A N 1
ATOM 1732 C CA . PHE A 1 215 ? -15.924 -28.453 5.129 1.00 91.62 215 PHE A CA 1
ATOM 1733 C C . PHE A 1 215 ? -14.833 -28.830 4.128 1.00 91.62 215 PHE A C 1
ATOM 1735 O O . PHE A 1 215 ? -15.092 -29.636 3.230 1.00 91.62 215 PHE A O 1
ATOM 1742 N N . LYS A 1 216 ? -13.605 -28.317 4.286 1.00 90.12 216 LYS A N 1
ATOM 1743 C CA . LYS A 1 216 ? -12.458 -28.740 3.465 1.00 90.12 216 LYS A CA 1
ATOM 1744 C C . LYS A 1 216 ? -12.202 -30.241 3.602 1.00 90.12 216 LYS A C 1
ATOM 1746 O O . LYS A 1 216 ? -11.984 -30.906 2.590 1.00 90.12 216 LYS A O 1
ATOM 1751 N N . GLY A 1 217 ? -12.275 -30.784 4.819 1.00 88.44 217 GLY A N 1
ATOM 1752 C CA . GLY A 1 217 ? -12.147 -32.220 5.075 1.00 88.44 217 GLY A CA 1
ATOM 1753 C C . GLY A 1 217 ? -13.208 -33.046 4.343 1.00 88.44 217 GLY A C 1
ATOM 1754 O O . GLY A 1 217 ? -12.874 -34.000 3.637 1.00 88.44 217 GLY A O 1
ATOM 1755 N N . ILE A 1 218 ? -14.477 -32.640 4.431 1.00 90.44 218 ILE A N 1
ATOM 1756 C CA . ILE A 1 218 ? -15.593 -33.290 3.723 1.00 90.44 218 ILE A CA 1
ATOM 1757 C C . ILE A 1 218 ? -15.393 -33.224 2.202 1.00 90.44 218 ILE A C 1
ATOM 1759 O O . ILE A 1 218 ? -15.584 -34.221 1.504 1.00 90.44 218 ILE A O 1
ATOM 1763 N N . LEU A 1 219 ? -14.958 -32.077 1.676 1.00 86.25 219 LEU A N 1
ATOM 1764 C CA . LEU A 1 219 ? -14.646 -31.895 0.255 1.00 86.25 219 LEU A CA 1
ATOM 1765 C C . LEU A 1 219 ? -13.540 -32.840 -0.224 1.00 86.25 219 LEU A C 1
ATOM 1767 O O . LEU A 1 219 ? -13.662 -33.416 -1.309 1.00 86.25 219 LEU A O 1
ATOM 1771 N N . ILE A 1 220 ? -12.488 -33.025 0.578 1.00 89.31 220 ILE A N 1
ATOM 1772 C CA . ILE A 1 220 ? -11.407 -33.977 0.292 1.00 89.31 220 ILE A CA 1
ATOM 1773 C C . ILE A 1 220 ? -11.957 -35.406 0.263 1.00 89.31 220 ILE A C 1
ATOM 1775 O O . ILE A 1 220 ? -11.720 -36.118 -0.712 1.00 89.31 220 ILE A O 1
ATOM 1779 N N . GLN A 1 221 ? -12.738 -35.806 1.271 1.00 84.38 221 GLN A N 1
ATOM 1780 C CA . GLN A 1 221 ? -13.346 -37.142 1.337 1.00 84.38 221 GLN A CA 1
ATOM 1781 C C . GLN A 1 221 ? -14.268 -37.415 0.147 1.00 84.38 221 GLN A C 1
ATOM 1783 O O . GLN A 1 221 ? -14.177 -38.461 -0.492 1.00 84.38 221 GLN A O 1
ATOM 1788 N N . HIS A 1 222 ? -15.111 -36.452 -0.219 1.00 88.06 222 HIS A N 1
ATOM 1789 C CA . HIS A 1 222 ? -15.996 -36.579 -1.372 1.00 88.06 222 HIS A CA 1
ATOM 1790 C C . HIS A 1 222 ? -15.218 -36.648 -2.699 1.00 88.06 222 HIS A C 1
ATOM 1792 O O . HIS A 1 222 ? -15.562 -37.440 -3.579 1.00 88.06 222 HIS A O 1
ATOM 1798 N N . ARG A 1 223 ? -14.143 -35.860 -2.854 1.00 82.81 223 ARG A N 1
ATOM 1799 C CA . ARG A 1 223 ? -13.273 -35.924 -4.040 1.00 82.81 223 ARG A CA 1
ATOM 1800 C C . ARG A 1 223 ? -12.550 -37.275 -4.130 1.00 82.81 223 ARG A C 1
ATOM 1802 O O . ARG A 1 223 ? -12.517 -37.849 -5.215 1.00 82.81 223 ARG A O 1
ATOM 1809 N N . LEU A 1 224 ? -12.044 -37.801 -3.013 1.00 78.06 224 LEU A N 1
ATOM 1810 C CA . LEU A 1 224 ? -11.450 -39.142 -2.930 1.00 78.06 224 LEU A CA 1
ATOM 1811 C C . LEU A 1 224 ? -12.472 -40.234 -3.263 1.00 78.06 224 LEU A C 1
ATOM 1813 O O . LEU A 1 224 ? -12.187 -41.103 -4.080 1.00 78.06 224 LEU A O 1
ATOM 1817 N N . GLY A 1 225 ? -13.686 -40.156 -2.712 1.00 80.12 225 GLY A N 1
ATOM 1818 C CA . GLY A 1 225 ? -14.769 -41.089 -3.024 1.00 80.12 225 GLY A CA 1
ATOM 1819 C C . GLY A 1 225 ? -15.123 -41.103 -4.513 1.00 80.12 225 GLY A C 1
ATOM 1820 O O . GLY A 1 225 ? -15.281 -42.173 -5.095 1.00 80.12 225 GLY A O 1
ATOM 1821 N N . LYS A 1 226 ? -15.162 -39.931 -5.162 1.00 80.25 226 LYS A N 1
ATOM 1822 C CA . LYS A 1 226 ? -15.350 -39.835 -6.619 1.00 80.25 226 LYS A CA 1
ATOM 1823 C C . LYS A 1 226 ? -14.196 -40.449 -7.416 1.00 80.25 226 LYS A C 1
ATOM 1825 O O . LYS A 1 226 ? -14.479 -41.140 -8.384 1.00 80.25 226 LYS A O 1
ATOM 1830 N N . LEU A 1 227 ? -12.944 -40.237 -7.004 1.00 75.00 227 LEU A N 1
ATOM 1831 C CA . LEU A 1 227 ? -11.743 -40.831 -7.623 1.00 75.00 227 LEU A CA 1
ATOM 1832 C C . LEU A 1 227 ? -11.693 -42.364 -7.487 1.00 75.00 227 LEU A C 1
ATOM 1834 O O . LEU A 1 227 ? -11.222 -43.070 -8.379 1.00 75.00 227 LEU A O 1
ATOM 1838 N N . ILE A 1 228 ? -12.181 -42.895 -6.363 1.00 73.81 228 ILE A N 1
ATOM 1839 C CA . ILE A 1 228 ? -12.319 -44.341 -6.152 1.00 73.81 228 ILE A CA 1
ATOM 1840 C C . ILE A 1 228 ? -13.446 -44.887 -7.038 1.00 73.81 228 ILE A C 1
ATOM 1842 O O . ILE A 1 228 ? -13.254 -45.888 -7.725 1.00 73.81 228 ILE A O 1
ATOM 1846 N N . ALA A 1 229 ? -14.597 -44.206 -7.077 1.00 73.88 229 ALA A N 1
ATOM 1847 C CA . ALA A 1 229 ? -15.751 -44.607 -7.882 1.00 73.88 229 ALA A CA 1
ATOM 1848 C C . ALA A 1 229 ? -15.516 -44.489 -9.402 1.00 73.88 229 ALA A C 1
ATOM 1850 O O . ALA A 1 229 ? -16.079 -45.275 -10.160 1.00 73.88 229 ALA A O 1
ATOM 1851 N N . SER A 1 230 ? -14.673 -43.552 -9.857 1.00 75.50 230 SER A N 1
ATOM 1852 C CA . SER A 1 230 ? -14.247 -43.425 -11.262 1.00 75.50 230 SER A CA 1
ATOM 1853 C C . SER A 1 230 ? -13.202 -44.472 -11.677 1.00 75.50 230 SER A C 1
ATOM 1855 O O . SER A 1 230 ? -12.887 -44.586 -12.862 1.00 75.50 230 SER A O 1
ATOM 1857 N N . GLY A 1 231 ? -12.667 -45.255 -10.730 1.00 58.34 231 GLY A N 1
ATOM 1858 C CA . GLY A 1 231 ? -11.656 -46.285 -10.982 1.00 58.34 231 GLY A CA 1
ATOM 1859 C C . GLY A 1 231 ? -10.250 -45.741 -11.264 1.00 58.34 231 GLY A C 1
ATOM 1860 O O . GLY A 1 231 ? -9.365 -46.516 -11.629 1.00 58.34 231 GLY A O 1
ATOM 1861 N N . GLU A 1 232 ? -10.014 -44.439 -11.084 1.00 59.72 232 GLU A N 1
ATOM 1862 C CA . GLU A 1 232 ? -8.716 -43.802 -11.351 1.00 59.72 232 GLU A CA 1
ATOM 1863 C C . GLU A 1 232 ? -7.632 -44.243 -10.356 1.00 59.72 232 GLU A C 1
ATOM 1865 O O . GLU A 1 232 ? -6.476 -44.387 -10.742 1.00 59.72 232 GLU A O 1
ATOM 1870 N N . ILE A 1 233 ? -7.994 -44.554 -9.105 1.00 55.97 233 ILE A N 1
ATOM 1871 C CA . ILE A 1 233 ? -7.031 -45.050 -8.100 1.00 55.97 233 ILE A CA 1
ATOM 1872 C C . ILE A 1 233 ? -6.685 -46.534 -8.320 1.00 55.97 233 ILE A C 1
ATOM 1874 O O . ILE A 1 233 ? -5.550 -46.945 -8.097 1.00 55.97 233 ILE A O 1
ATOM 1878 N N . ILE A 1 234 ? -7.630 -47.339 -8.815 1.00 54.31 234 ILE A N 1
ATOM 1879 C CA . ILE A 1 234 ? -7.452 -48.795 -8.980 1.00 54.31 234 ILE A CA 1
ATOM 1880 C C . ILE A 1 234 ? -6.559 -49.123 -10.191 1.00 54.31 234 ILE A C 1
ATOM 1882 O O . ILE A 1 234 ? -5.922 -50.176 -10.222 1.00 54.31 234 ILE A O 1
ATOM 1886 N N . LYS A 1 235 ? -6.450 -48.219 -11.176 1.00 52.78 235 LYS A N 1
ATOM 1887 C CA . LYS A 1 235 ? -5.573 -48.421 -12.342 1.00 52.78 235 LYS A CA 1
ATOM 1888 C C . LYS A 1 235 ? -4.079 -48.391 -12.001 1.00 52.78 235 LYS A C 1
ATOM 1890 O O . LYS A 1 235 ? -3.330 -49.137 -12.616 1.00 52.78 235 LYS A O 1
ATOM 1895 N N . ASN A 1 236 ? -3.657 -47.635 -10.985 1.00 48.56 236 ASN A N 1
ATOM 1896 C CA . ASN A 1 236 ? -2.238 -47.545 -10.610 1.00 48.56 236 ASN A CA 1
ATOM 1897 C C . ASN A 1 236 ? -1.708 -48.779 -9.857 1.00 48.56 236 ASN A C 1
ATOM 1899 O O . ASN A 1 236 ? -0.501 -48.936 -9.715 1.00 48.56 236 ASN A O 1
ATOM 1903 N N . SER A 1 237 ? -2.585 -49.655 -9.362 1.00 49.53 237 SER A N 1
ATOM 1904 C CA . SER A 1 237 ? -2.187 -50.865 -8.625 1.00 49.53 237 SER A CA 1
ATOM 1905 C C . SER A 1 237 ? -2.086 -52.114 -9.507 1.00 49.53 237 SER A C 1
ATOM 1907 O O . SER A 1 237 ? -1.669 -53.154 -9.015 1.00 49.53 237 SER A O 1
ATOM 1909 N N . ARG A 1 238 ? -2.479 -52.034 -10.787 1.00 50.09 238 ARG A N 1
ATOM 1910 C CA . ARG A 1 238 ? -2.422 -53.154 -11.747 1.00 50.09 238 ARG A CA 1
ATOM 1911 C C . ARG A 1 238 ? -1.284 -53.051 -12.772 1.00 50.09 238 ARG A C 1
ATOM 1913 O O . ARG A 1 238 ? -1.190 -53.919 -13.626 1.00 50.09 238 ARG A O 1
ATOM 1920 N N . GLU A 1 239 ? -0.429 -52.032 -12.687 1.00 49.44 239 GLU A N 1
ATOM 1921 C CA . GLU A 1 239 ? 0.780 -51.893 -13.526 1.00 49.44 239 GLU A CA 1
ATOM 1922 C C . GLU A 1 239 ? 2.086 -52.257 -12.781 1.00 49.44 239 GLU A C 1
ATOM 1924 O O . GLU A 1 239 ? 3.172 -51.985 -13.284 1.00 49.44 239 GLU A O 1
ATOM 1929 N N . VAL A 1 240 ? 2.008 -52.868 -11.588 1.00 51.34 240 VAL A N 1
ATOM 1930 C CA . VAL A 1 240 ? 3.189 -53.262 -10.778 1.00 51.34 240 VAL A CA 1
ATOM 1931 C C . VAL A 1 240 ? 3.221 -54.769 -10.445 1.00 51.34 240 VAL A C 1
ATOM 1933 O O . VAL A 1 240 ? 3.901 -55.185 -9.512 1.00 51.34 240 VAL A O 1
ATOM 1936 N N . GLU A 1 241 ? 2.523 -55.601 -11.219 1.00 39.19 241 GLU A N 1
ATOM 1937 C CA . GLU A 1 241 ? 2.774 -57.055 -11.313 1.00 39.19 241 GLU A CA 1
ATOM 1938 C C . GLU A 1 241 ? 3.215 -57.398 -12.736 1.00 39.19 241 GLU A C 1
ATOM 1940 O O . GLU A 1 241 ? 4.159 -58.209 -12.873 1.00 39.19 241 GLU A O 1
#

Radius of gyration: 23.05 Å; chains: 1; bounding box: 43×78×55 Å

Sequence (241 aa):
PTDEEIVNGFSTIGKPLSSHASKDVTLPEQWQWLYGMLATYGLRPHELFAVNLEAFTDTNNQFHLVYLNPSLTGGTKTGERSCGIPPIYPHWVELFDLKNIRFPQSGGTLSNKTALIHIKFRTISIGFKPYDLRHAFAIRGHRLRIPIKTMADYMGHTVQEHTKTYQRWMDEDTNLQIYQEVVIHRSGTTKEALKERIKDLEAENLALKAENDSFKGILIQHRLGKLIASGEIIKNSREVE